Protein AF-0000000087777180 (afdb_homodimer)

Sequence (334 aa):
MSTELSVTGLIPSQPLYADIVNRLANHSHSYSAFNAHSITFDRGPLQTISEDSSLLRLNHTIRTQEIPQNQSPSNYKNPIRNGWSLTSLGRIEPERLSPDFLIRPTYICPIIAGNPREFVNALGYRQKFEYYRRGVQFIRGAVIIEIFRVYKNEKDEEPITDQKPTSMSTELSVTGLIPSQPLYADIVNRLANHSHSYSAFNAHSITFDRGPLQTISEDSSLLRLNHTIRTQEIPQNQSPSNYKNPIRNGWSLTSLGRIEPERLSPDFLIRPTYICPIIAGNPREFVNALGYRQKFEYYRRGVQFIRGAVIIEIFRVYKNEKDEEPITDQKPTS

InterPro domains:
  IPR019095 Mediator complex, subunit Med18 [PF09637] (48-156)
  IPR019095 Mediator complex, subunit Med18 [PTHR13321] (3-162)

Structure (mmCIF, N/CA/C/O backbone):
data_AF-0000000087777180-model_v1
#
loop_
_entity.id
_entity.type
_entity.pdbx_description
1 polymer 'Mediator of RNA polymerase II transcription subunit 18'
#
loop_
_atom_site.group_PDB
_atom_site.id
_atom_site.type_symbol
_atom_site.label_atom_id
_atom_site.label_alt_id
_atom_site.label_comp_id
_atom_site.label_asym_id
_atom_site.label_entity_id
_atom_site.label_seq_id
_atom_site.pdbx_PDB_ins_code
_atom_site.Cartn_x
_atom_site.Cartn_y
_atom_site.Cartn_z
_atom_site.occupancy
_atom_site.B_iso_or_equiv
_atom_site.auth_seq_id
_atom_site.auth_comp_id
_atom_site.auth_asym_id
_atom_site.auth_atom_id
_atom_site.pdbx_PDB_model_num
ATOM 1 N N . MET A 1 1 ? -12.297 5.465 0.777 1 83.94 1 MET A N 1
ATOM 2 C CA . MET A 1 1 ? -12.234 6.867 0.387 1 83.94 1 MET A CA 1
ATOM 3 C C . MET A 1 1 ? -12.422 7.777 1.597 1 83.94 1 MET A C 1
ATOM 5 O O . MET A 1 1 ? -13.25 7.504 2.463 1 83.94 1 MET A O 1
ATOM 9 N N . SER A 1 2 ? -11.547 8.797 1.774 1 89.94 2 SER A N 1
ATOM 10 C CA . SER A 1 2 ? -11.625 9.805 2.824 1 89.94 2 SER A CA 1
ATOM 11 C C . SER A 1 2 ? -11.609 11.211 2.238 1 89.94 2 SER A C 1
ATOM 13 O O . SER A 1 2 ? -11.297 11.398 1.06 1 89.94 2 SER A O 1
ATOM 15 N N . THR A 1 3 ? -12.148 12.164 2.961 1 92.44 3 THR A N 1
ATOM 16 C CA . THR A 1 3 ? -12.039 13.578 2.6 1 92.44 3 THR A CA 1
ATOM 17 C C . THR A 1 3 ? -10.984 14.273 3.451 1 92.44 3 THR A C 1
ATOM 19 O O . THR A 1 3 ? -10.961 14.117 4.676 1 92.44 3 THR A O 1
ATOM 22 N N . GLU A 1 4 ? -10.156 14.953 2.762 1 93.25 4 GLU A N 1
ATOM 23 C CA . GLU A 1 4 ? -9.141 15.734 3.457 1 93.25 4 GLU A CA 1
ATOM 24 C C . GLU A 1 4 ? -9.43 17.234 3.365 1 93.25 4 GLU A C 1
ATOM 26 O O . GLU A 1 4 ? -9.711 17.75 2.283 1 93.25 4 GLU A O 1
ATOM 31 N N . LEU A 1 5 ? -9.43 17.891 4.535 1 92.12 5 LEU A N 1
ATOM 32 C CA . LEU A 1 5 ? -9.531 19.344 4.641 1 92.12 5 LEU A CA 1
ATOM 33 C C . LEU A 1 5 ? -8.266 19.922 5.258 1 92.12 5 LEU A C 1
ATOM 35 O O . LEU A 1 5 ? -7.73 19.375 6.223 1 92.12 5 LEU A O 1
ATOM 39 N N . SER A 1 6 ? -7.797 21 4.641 1 92.12 6 SER A N 1
ATOM 40 C CA . SER A 1 6 ? -6.598 21.609 5.207 1 92.12 6 SER A CA 1
ATOM 41 C C . SER A 1 6 ? -6.711 23.141 5.223 1 92.12 6 SER A C 1
ATOM 43 O O . SER A 1 6 ? -7.305 23.734 4.32 1 92.12 6 SER A O 1
ATOM 45 N N . VAL A 1 7 ? -6.238 23.641 6.262 1 87.25 7 VAL A N 1
ATOM 46 C CA . VAL A 1 7 ? -6.133 25.094 6.402 1 87.25 7 VAL A CA 1
ATOM 47 C C . VAL A 1 7 ? -4.754 25.453 6.949 1 87.25 7 VAL A C 1
ATOM 49 O O . VAL A 1 7 ? -4.184 24.719 7.754 1 87.25 7 VAL A O 1
ATOM 52 N N . THR A 1 8 ? -4.223 26.547 6.449 1 86.38 8 THR A N 1
ATOM 53 C CA . THR A 1 8 ? -2.934 27.031 6.926 1 86.38 8 THR A CA 1
ATOM 54 C C . THR A 1 8 ? -3.086 28.391 7.594 1 86.38 8 THR A C 1
ATOM 56 O O . THR A 1 8 ? -3.895 29.219 7.16 1 86.38 8 THR A O 1
ATOM 59 N N . GLY A 1 9 ? -2.459 28.5 8.68 1 82.19 9 GLY A N 1
ATOM 60 C CA . GLY A 1 9 ? -2.498 29.781 9.375 1 82.19 9 GLY A CA 1
ATOM 61 C C . GLY A 1 9 ? -1.351 29.953 10.352 1 82.19 9 GLY A C 1
ATOM 62 O O . GLY A 1 9 ? -0.443 29.125 10.414 1 82.19 9 GLY A O 1
ATOM 63 N N . LEU A 1 10 ? -1.399 31.188 10.93 1 81.44 10 LEU A N 1
ATOM 64 C CA . LEU A 1 10 ? -0.371 31.531 11.906 1 81.44 10 LEU A CA 1
ATOM 65 C C . LEU A 1 10 ? -0.943 31.531 13.32 1 81.44 10 LEU A C 1
ATOM 67 O O . LEU A 1 10 ? -2.043 32.031 13.547 1 81.44 10 LEU A O 1
ATOM 71 N N . ILE A 1 11 ? -0.231 30.828 14.188 1 82.69 11 ILE A N 1
ATOM 72 C CA . ILE A 1 11 ? -0.552 30.906 15.609 1 82.69 11 ILE A CA 1
ATOM 73 C C . ILE A 1 11 ? 0.414 31.875 16.297 1 82.69 11 ILE A C 1
ATOM 75 O O . ILE A 1 11 ? 1.599 31.562 16.453 1 82.69 11 ILE A O 1
ATOM 79 N N . PRO A 1 12 ? -0.078 32.938 16.719 1 82.12 12 PRO A N 1
ATOM 80 C CA . PRO A 1 12 ? 0.751 34.094 17.109 1 82.12 12 PRO A CA 1
ATOM 81 C C . PRO A 1 12 ? 1.564 33.812 18.375 1 82.12 12 PRO A C 1
ATOM 83 O O . PRO A 1 12 ? 2.59 34.469 18.609 1 82.12 12 PRO A O 1
ATOM 86 N N . SER A 1 13 ? 1.047 32.969 19.312 1 87.25 13 SER A N 1
ATOM 87 C CA . SER A 1 13 ? 1.76 32.781 20.578 1 87.25 13 SER A CA 1
ATOM 88 C C . SER A 1 13 ? 1.695 31.328 21.047 1 87.25 13 SER A C 1
ATOM 90 O O . SER A 1 13 ? 0.772 30.594 20.688 1 87.25 13 SER A O 1
ATOM 92 N N . GLN A 1 14 ? 2.682 31.031 21.859 1 88 14 GLN A N 1
ATOM 93 C CA . GLN A 1 14 ? 2.797 29.672 22.406 1 88 14 GLN A CA 1
ATOM 94 C C . GLN A 1 14 ? 1.635 29.359 23.344 1 88 14 GLN A C 1
ATOM 96 O O . GLN A 1 14 ? 1.089 28.25 23.312 1 88 14 GLN A O 1
ATOM 101 N N . PRO A 1 15 ? 1.252 30.344 24.156 1 89.81 15 PRO A N 1
ATOM 102 C CA . PRO A 1 15 ? 0.11 30.047 25.031 1 89.81 15 PRO A CA 1
ATOM 103 C C . PRO A 1 15 ? -1.16 29.719 24.234 1 89.81 15 PRO A C 1
ATOM 105 O O . PRO A 1 15 ? -1.922 28.828 24.625 1 89.81 15 PRO A O 1
ATOM 108 N N . LEU A 1 16 ? -1.297 30.438 23.188 1 84 16 LEU A N 1
ATOM 109 C CA . LEU A 1 16 ? -2.467 30.172 22.359 1 84 16 LEU A CA 1
ATOM 110 C C . LEU A 1 16 ? -2.406 28.781 21.766 1 84 16 LEU A C 1
ATOM 112 O O . LEU A 1 16 ? -3.424 28.078 21.688 1 84 16 LEU A O 1
ATOM 116 N N . TYR A 1 17 ? -1.286 28.391 21.328 1 87.44 17 TYR A N 1
ATOM 117 C CA . TYR A 1 17 ? -1.102 27.047 20.797 1 87.44 17 TYR A CA 1
ATOM 118 C C . TYR A 1 17 ? -1.451 26 21.844 1 87.44 17 TYR A C 1
ATOM 120 O O . TYR A 1 17 ? -2.168 25.031 21.547 1 87.44 17 TYR A O 1
ATOM 128 N N . ALA A 1 18 ? -0.951 26.156 23.016 1 89.12 18 ALA A N 1
ATOM 129 C CA . ALA A 1 18 ? -1.206 25.234 24.109 1 89.12 18 ALA A CA 1
ATOM 130 C C . ALA A 1 18 ? -2.701 25.125 24.406 1 89.12 18 ALA A C 1
ATOM 132 O O . ALA A 1 18 ? -3.213 24.031 24.656 1 89.12 18 ALA A O 1
ATOM 133 N N . ASP A 1 19 ? -3.326 26.266 24.391 1 87.81 19 ASP A N 1
ATOM 134 C CA . ASP A 1 19 ? -4.766 26.281 24.641 1 87.81 19 ASP A CA 1
ATOM 135 C C . ASP A 1 19 ? -5.52 25.484 23.578 1 87.81 19 ASP A C 1
ATOM 137 O O . ASP A 1 19 ? -6.438 24.719 23.906 1 87.81 19 ASP A O 1
ATOM 141 N N . ILE A 1 20 ? -5.141 25.703 22.328 1 87.69 20 ILE A N 1
ATOM 142 C CA . ILE A 1 20 ? -5.781 25.016 21.219 1 87.69 20 ILE A CA 1
ATOM 143 C C . ILE A 1 20 ? -5.578 23.516 21.359 1 87.69 20 ILE A C 1
ATOM 145 O O . ILE A 1 20 ? -6.527 22.734 21.219 1 87.69 20 ILE A O 1
ATOM 149 N N . VAL A 1 21 ? -4.387 23.078 21.625 1 87.75 21 VAL A N 1
ATOM 150 C CA . VAL A 1 21 ? -4.035 21.672 21.766 1 87.75 21 VAL A CA 1
ATOM 151 C C . VAL A 1 21 ? -4.832 21.062 22.906 1 87.75 21 VAL A C 1
ATOM 153 O O . VAL A 1 21 ? -5.383 19.969 22.766 1 87.75 21 VAL A O 1
ATOM 156 N N . ASN A 1 22 ? -4.93 21.766 24.031 1 89 22 ASN A N 1
ATOM 157 C CA . ASN A 1 22 ? -5.664 21.281 25.188 1 89 22 ASN A CA 1
ATOM 158 C C . ASN A 1 22 ? -7.148 21.109 24.875 1 89 22 ASN A C 1
ATOM 160 O O . ASN A 1 22 ? -7.758 20.109 25.297 1 89 22 ASN A O 1
ATOM 164 N N . ARG A 1 23 ? -7.648 22.094 24.219 1 88.62 23 ARG A N 1
ATOM 165 C CA . ARG A 1 23 ? -9.062 22.016 23.859 1 88.62 23 ARG A CA 1
ATOM 166 C C . ARG A 1 23 ? -9.336 20.812 22.953 1 88.62 23 ARG A C 1
ATOM 168 O O . ARG A 1 23 ? -10.297 20.078 23.172 1 88.62 23 ARG A O 1
ATOM 175 N N . LEU A 1 24 ? -8.516 20.641 21.922 1 89 24 LEU A N 1
ATOM 176 C CA . LEU A 1 24 ? -8.695 19.516 21.016 1 89 24 LEU A CA 1
ATOM 177 C C . LEU A 1 24 ? -8.508 18.188 21.734 1 89 24 LEU A C 1
ATOM 179 O O . LEU A 1 24 ? -9.234 17.234 21.469 1 89 24 LEU A O 1
ATOM 183 N N . ALA A 1 25 ? -7.57 18.172 22.594 1 88.31 25 ALA A N 1
ATOM 184 C CA . ALA A 1 25 ? -7.312 16.953 23.375 1 88.31 25 ALA A CA 1
ATOM 185 C C . ALA A 1 25 ? -8.531 16.562 24.203 1 88.31 25 ALA A C 1
ATOM 187 O O . ALA A 1 25 ? -8.883 15.383 24.297 1 88.31 25 ALA A O 1
ATOM 188 N N . ASN A 1 26 ? -9.156 17.547 24.781 1 89.25 26 ASN A N 1
ATOM 189 C CA . ASN A 1 26 ? -10.328 17.312 25.625 1 89.25 26 ASN A CA 1
ATOM 190 C C . ASN A 1 26 ? -11.508 16.797 24.812 1 89.25 26 ASN A C 1
ATOM 192 O O . ASN A 1 26 ? -12.422 16.172 25.359 1 89.25 26 ASN A O 1
ATOM 196 N N . HIS A 1 27 ? -11.445 17.031 23.516 1 87.88 27 HIS A N 1
ATOM 197 C CA . HIS A 1 27 ? -12.562 16.641 22.672 1 87.88 27 HIS A CA 1
ATOM 198 C C . HIS A 1 27 ? -12.219 15.398 21.844 1 87.88 27 HIS A C 1
ATOM 200 O O . HIS A 1 27 ? -13 14.992 20.969 1 87.88 27 HIS A O 1
ATOM 206 N N . SER A 1 28 ? -11.078 14.875 22.078 1 89.5 28 SER A N 1
ATOM 207 C CA . SER A 1 28 ? -10.633 13.734 21.297 1 89.5 28 SER A CA 1
ATOM 208 C C . SER A 1 28 ? -10.625 12.453 22.125 1 89.5 28 SER A C 1
ATOM 210 O O . SER A 1 28 ? -10.609 12.508 23.359 1 89.5 28 SER A O 1
ATOM 212 N N . HIS A 1 29 ? -10.711 11.344 21.438 1 87.44 29 HIS A N 1
ATOM 213 C CA . HIS A 1 29 ? -10.586 10.047 22.094 1 87.44 29 HIS A CA 1
ATOM 214 C C . HIS A 1 29 ? -9.125 9.703 22.359 1 87.44 29 HIS A C 1
ATOM 216 O O . HIS A 1 29 ? -8.812 9.008 23.328 1 87.44 29 HIS A O 1
ATOM 222 N N . SER A 1 30 ? -8.25 10.211 21.469 1 85.5 30 SER A N 1
ATOM 223 C CA . SER A 1 30 ? -6.816 10 21.625 1 85.5 30 SER A CA 1
ATOM 224 C C . SER A 1 30 ? -6.016 11.055 20.875 1 85.5 30 SER A C 1
ATOM 226 O O . SER A 1 30 ? -6.531 11.719 19.969 1 85.5 30 SER A O 1
ATOM 228 N N . TYR A 1 31 ? -4.812 11.297 21.359 1 87.44 31 TYR A N 1
ATOM 229 C CA . TYR A 1 31 ? -3.922 12.219 20.656 1 87.44 31 TYR A CA 1
ATOM 230 C C . TYR A 1 31 ? -2.463 11.836 20.875 1 87.44 31 TYR A C 1
ATOM 232 O O . TYR A 1 31 ? -2.133 11.148 21.844 1 87.44 31 TYR A O 1
ATOM 240 N N . SER A 1 32 ? -1.615 12.164 19.969 1 89.38 32 SER A N 1
ATOM 241 C CA . SER A 1 32 ? -0.195 11.828 20 1 89.38 32 SER A CA 1
ATOM 242 C C . SER A 1 32 ? 0.625 12.812 19.172 1 89.38 32 SER A C 1
ATOM 244 O O . SER A 1 32 ? 0.149 13.32 18.141 1 89.38 32 SER A O 1
ATOM 246 N N . ALA A 1 33 ? 1.784 13.055 19.672 1 91.06 33 ALA A N 1
ATOM 247 C CA . ALA A 1 33 ? 2.736 13.773 18.844 1 91.06 33 ALA A CA 1
ATOM 248 C C . ALA A 1 33 ? 3.215 12.906 17.688 1 91.06 33 ALA A C 1
ATOM 250 O O . ALA A 1 33 ? 3.227 11.68 17.781 1 91.06 33 ALA A O 1
ATOM 251 N N . PHE A 1 34 ? 3.514 13.602 16.609 1 92.81 34 PHE A N 1
ATOM 252 C CA . PHE A 1 34 ? 4.023 12.812 15.5 1 92.81 34 PHE A CA 1
ATOM 253 C C . PHE A 1 34 ? 5.07 13.602 14.711 1 92.81 34 PHE A C 1
ATOM 255 O O . PHE A 1 34 ? 5.113 14.828 14.789 1 92.81 34 PHE A O 1
ATOM 262 N N . ASN A 1 35 ? 6 12.891 14.102 1 95.38 35 ASN A N 1
ATOM 263 C CA . ASN A 1 35 ? 6.902 13.328 13.047 1 95.38 35 ASN A CA 1
ATOM 264 C C . ASN A 1 35 ? 6.66 12.555 11.75 1 95.38 35 ASN A C 1
ATOM 266 O O . ASN A 1 35 ? 6.543 11.328 11.766 1 95.38 35 ASN A O 1
ATOM 270 N N . ALA A 1 36 ? 6.527 13.328 10.672 1 96.81 36 ALA A N 1
ATOM 271 C CA . ALA A 1 36 ? 6.254 12.641 9.406 1 96.81 36 ALA A CA 1
ATOM 272 C C . ALA A 1 36 ? 7.121 13.195 8.281 1 96.81 36 ALA A C 1
ATOM 274 O O . ALA A 1 36 ? 7.359 14.406 8.211 1 96.81 36 ALA A O 1
ATOM 275 N N . HIS A 1 37 ? 7.66 12.328 7.496 1 98.12 37 HIS A N 1
ATOM 276 C CA . HIS A 1 37 ? 8.281 12.633 6.215 1 98.12 37 HIS A CA 1
ATOM 277 C C . HIS A 1 37 ? 7.301 12.453 5.066 1 98.12 37 HIS A C 1
ATOM 279 O O . HIS A 1 37 ? 6.789 11.352 4.852 1 98.12 37 HIS A O 1
ATOM 285 N N . SER A 1 38 ? 7.012 13.57 4.352 1 97.25 38 SER A N 1
ATOM 286 C CA . SER A 1 38 ? 6.039 13.531 3.264 1 97.25 38 SER A CA 1
ATOM 287 C C . SER A 1 38 ? 6.711 13.773 1.915 1 97.25 38 SER A C 1
ATOM 289 O O . SER A 1 38 ? 7.43 14.766 1.743 1 97.25 38 SER A O 1
ATOM 291 N N . ILE A 1 39 ? 6.449 12.93 0.973 1 97.56 39 ILE A N 1
ATOM 292 C CA . ILE A 1 39 ? 7 13.039 -0.375 1 97.56 39 ILE A CA 1
ATOM 293 C C . ILE A 1 39 ? 5.863 13.078 -1.394 1 97.56 39 ILE A C 1
ATOM 295 O O . ILE A 1 39 ? 4.969 12.227 -1.365 1 97.56 39 ILE A O 1
ATOM 299 N N . THR A 1 40 ? 5.879 14.07 -2.248 1 96.06 40 THR A N 1
ATOM 300 C CA . THR A 1 40 ? 4.824 14.227 -3.244 1 96.06 40 THR A CA 1
ATOM 301 C C . THR A 1 40 ? 5.324 13.805 -4.625 1 96.06 40 THR A C 1
ATOM 303 O O . THR A 1 40 ? 6.445 14.133 -5.012 1 96.06 40 THR A O 1
ATOM 306 N N . PHE A 1 41 ? 4.422 13.016 -5.309 1 94.31 41 PHE A N 1
ATOM 307 C CA . PHE A 1 41 ? 4.723 12.516 -6.645 1 94.31 41 PHE A CA 1
ATOM 308 C C . PHE A 1 41 ? 3.643 12.93 -7.637 1 94.31 41 PHE A C 1
ATOM 310 O O . PHE A 1 41 ? 2.486 13.125 -7.254 1 94.31 41 PHE A O 1
ATOM 317 N N . ASP A 1 42 ? 4.035 13.148 -8.828 1 89.81 42 ASP A N 1
ATOM 318 C CA . ASP A 1 42 ? 3.064 13.336 -9.898 1 89.81 42 ASP A CA 1
ATOM 319 C C . ASP A 1 42 ? 3.516 12.625 -11.172 1 89.81 42 ASP A C 1
ATOM 321 O O . ASP A 1 42 ? 4.648 12.148 -11.258 1 89.81 42 ASP A O 1
ATOM 325 N N . ARG A 1 43 ? 2.631 12.281 -12.125 1 79.19 43 ARG A N 1
ATOM 326 C CA . ARG A 1 43 ? 2.941 11.547 -13.344 1 79.19 43 ARG A CA 1
ATOM 327 C C . ARG A 1 43 ? 3.438 12.484 -14.445 1 79.19 43 ARG A C 1
ATOM 329 O O . ARG A 1 43 ? 3.857 12.031 -15.508 1 79.19 43 ARG A O 1
ATOM 336 N N . GLY A 1 44 ? 3.865 13.594 -14.117 1 68.31 44 GLY A N 1
ATOM 337 C CA . GLY A 1 44 ? 4.316 14.531 -15.133 1 68.31 44 GLY A CA 1
ATOM 338 C C . GLY A 1 44 ? 3.295 14.766 -16.234 1 68.31 44 GLY A C 1
ATOM 339 O O . GLY A 1 44 ? 2.193 14.219 -16.188 1 68.31 44 GLY A O 1
ATOM 340 N N . PRO A 1 45 ? 3.545 15.867 -16.969 1 55.06 45 PRO A N 1
ATOM 341 C CA . PRO A 1 45 ? 2.652 16.172 -18.094 1 55.06 45 PRO A CA 1
ATOM 342 C C . PRO A 1 45 ? 2.445 14.977 -19.031 1 55.06 45 PRO A C 1
ATOM 344 O O . PRO A 1 45 ? 3.408 14.453 -19.594 1 55.06 45 PRO A O 1
ATOM 347 N N . LEU A 1 46 ? 1.914 13.961 -18.469 1 51.66 46 LEU A N 1
ATOM 348 C CA . LEU A 1 46 ? 1.617 13 -19.531 1 51.66 46 LEU A CA 1
ATOM 349 C C . LEU A 1 46 ? 1.053 13.711 -20.75 1 51.66 46 LEU A C 1
ATOM 351 O O . LEU A 1 46 ? 0.416 14.758 -20.641 1 51.66 46 LEU A O 1
ATOM 355 N N . GLN A 1 47 ? 1.681 13.547 -21.891 1 46.41 47 GLN A N 1
ATOM 356 C CA . GLN A 1 47 ? 1.111 14.203 -23.062 1 46.41 47 GLN A CA 1
ATOM 357 C C . GLN A 1 47 ? -0.393 14.406 -22.906 1 46.41 47 GLN A C 1
ATOM 359 O O . GLN A 1 47 ? -0.956 15.367 -23.422 1 46.41 47 GLN A O 1
ATOM 364 N N . THR A 1 48 ? -1.166 13.328 -22.797 1 42.75 48 THR A N 1
ATOM 365 C CA . THR A 1 48 ? -2.605 13.5 -22.641 1 42.75 48 THR A CA 1
ATOM 366 C C . THR A 1 48 ? -2.959 13.773 -21.172 1 42.75 48 THR A C 1
ATOM 368 O O . THR A 1 48 ? -2.727 12.93 -20.312 1 42.75 48 THR A O 1
ATOM 371 N N . ILE A 1 49 ? -2.695 14.938 -20.703 1 44.41 49 ILE A N 1
ATOM 372 C CA . ILE A 1 49 ? -3.084 15.578 -19.453 1 44.41 49 ILE A CA 1
ATOM 373 C C . ILE A 1 49 ? -4.422 15.016 -18.984 1 44.41 49 ILE A C 1
ATOM 375 O O . ILE A 1 49 ? -5.477 15.391 -19.5 1 44.41 49 ILE A O 1
ATOM 379 N N . SER A 1 50 ? -4.699 13.789 -18.953 1 46.5 50 SER A N 1
ATOM 380 C CA . SER A 1 50 ? -6.035 13.664 -18.391 1 46.5 50 SER A CA 1
ATOM 381 C C . SER A 1 50 ? -6.125 14.375 -17.047 1 46.5 50 SER A C 1
ATOM 383 O O . SER A 1 50 ? -5.199 14.305 -16.234 1 46.5 50 SER A O 1
ATOM 385 N N . GLU A 1 51 ? -6.695 15.484 -17.047 1 48.19 51 GLU A N 1
ATOM 386 C CA . GLU A 1 51 ? -7.113 16.281 -15.898 1 48.19 51 GLU A CA 1
ATOM 387 C C . GLU A 1 51 ? -7.105 15.438 -14.617 1 48.19 51 GLU A C 1
ATOM 389 O O . GLU A 1 51 ? -7.113 15.977 -13.516 1 48.19 51 GLU A O 1
ATOM 394 N N . ASP A 1 52 ? -7.098 14.141 -14.891 1 51.34 52 ASP A N 1
ATOM 395 C CA . ASP A 1 52 ? -7.312 13.289 -13.727 1 51.34 52 ASP A CA 1
ATOM 396 C C . ASP A 1 52 ? -5.984 12.859 -13.109 1 51.34 52 ASP A C 1
ATOM 398 O O . ASP A 1 52 ? -5.867 11.758 -12.57 1 51.34 52 ASP A O 1
ATOM 402 N N . SER A 1 53 ? -4.961 13.586 -13.469 1 56.53 53 SER A N 1
ATOM 403 C CA . SER A 1 53 ? -3.654 13.219 -12.938 1 56.53 53 SER A CA 1
ATOM 404 C C . SER A 1 53 ? -3.662 13.195 -11.414 1 56.53 53 SER A C 1
ATOM 406 O O . SER A 1 53 ? -3.984 14.203 -10.781 1 56.53 53 SER A O 1
ATOM 408 N N . SER A 1 54 ? -3.707 12.023 -10.836 1 73.12 54 SER A N 1
ATOM 409 C CA . SER A 1 54 ? -3.791 11.836 -9.391 1 73.12 54 SER A CA 1
ATOM 410 C C . SER A 1 54 ? -2.436 12.055 -8.727 1 73.12 54 SER A C 1
ATOM 412 O O . SER A 1 54 ? -1.401 11.656 -9.266 1 73.12 54 SER A O 1
ATOM 414 N N . LEU A 1 55 ? -2.279 13.203 -7.926 1 89.12 55 LEU A N 1
ATOM 415 C CA . LEU A 1 55 ? -1.128 13.375 -7.047 1 89.12 55 LEU A CA 1
ATOM 416 C C . LEU A 1 55 ? -1.049 12.242 -6.027 1 89.12 55 LEU A C 1
ATOM 418 O O . LEU A 1 55 ? -2.078 11.727 -5.594 1 89.12 55 LEU A O 1
ATOM 422 N N . LEU A 1 56 ? 0.183 11.797 -5.969 1 94.25 56 LEU A N 1
ATOM 423 C CA . LEU A 1 56 ? 0.433 10.781 -4.957 1 94.25 56 LEU A CA 1
ATOM 424 C C . LEU A 1 56 ? 1.318 11.328 -3.842 1 94.25 56 LEU A C 1
ATOM 426 O O . LEU A 1 56 ? 2.277 12.055 -4.105 1 94.25 56 LEU A O 1
ATOM 430 N N . ARG A 1 57 ? 0.956 10.977 -2.68 1 96.31 57 ARG A N 1
ATOM 431 C CA . ARG A 1 57 ? 1.77 11.352 -1.53 1 96.31 57 ARG A CA 1
ATOM 432 C C . ARG A 1 57 ? 2.211 10.125 -0.742 1 96.31 57 ARG A C 1
ATOM 434 O O . ARG A 1 57 ? 1.396 9.258 -0.434 1 96.31 57 ARG A O 1
ATOM 441 N N . LEU A 1 58 ? 3.475 10 -0.535 1 97.5 58 LEU A N 1
ATOM 442 C CA . LEU A 1 58 ? 4.059 8.984 0.334 1 97.5 58 LEU A CA 1
ATOM 443 C C . LEU A 1 58 ? 4.43 9.578 1.69 1 97.5 58 LEU A C 1
ATOM 445 O O . LEU A 1 58 ? 5.164 10.562 1.762 1 97.5 58 LEU A O 1
ATOM 449 N N . ASN A 1 59 ? 3.898 8.977 2.773 1 96.94 59 ASN A N 1
ATOM 450 C CA . ASN A 1 59 ? 4.18 9.461 4.121 1 96.94 59 ASN A CA 1
ATOM 451 C C . ASN A 1 59 ? 4.863 8.391 4.973 1 96.94 59 ASN A C 1
ATOM 453 O O . ASN A 1 59 ? 4.473 7.223 4.934 1 96.94 59 ASN A O 1
ATOM 457 N N . HIS A 1 60 ? 5.934 8.742 5.582 1 97 60 HIS A N 1
ATOM 458 C CA . HIS A 1 60 ? 6.488 7.965 6.684 1 97 60 HIS A CA 1
ATOM 459 C C . HIS A 1 60 ? 6.25 8.656 8.023 1 97 60 HIS A C 1
ATOM 461 O O . HIS A 1 60 ? 6.859 9.688 8.312 1 97 60 HIS A O 1
ATOM 467 N N . THR A 1 61 ? 5.395 8.109 8.859 1 95.5 61 THR A N 1
ATOM 468 C CA . THR A 1 61 ? 4.965 8.742 10.102 1 95.5 61 THR A CA 1
ATOM 469 C C . THR A 1 61 ? 5.48 7.961 11.312 1 95.5 61 THR A C 1
ATOM 471 O O . THR A 1 61 ? 5.391 6.734 11.344 1 95.5 61 THR A O 1
ATOM 474 N N . ILE A 1 62 ? 6.039 8.664 12.18 1 92.88 62 ILE A N 1
ATOM 475 C CA . ILE A 1 62 ? 6.43 8.117 13.477 1 92.88 62 ILE A CA 1
ATOM 476 C C . ILE A 1 62 ? 5.695 8.852 14.594 1 92.88 62 ILE A C 1
ATOM 478 O O . ILE A 1 62 ? 5.777 10.078 14.695 1 92.88 62 ILE A O 1
ATOM 482 N N . ARG A 1 63 ? 4.988 8.039 15.352 1 89.69 63 ARG A N 1
ATOM 483 C CA . ARG A 1 63 ? 4.227 8.633 16.453 1 89.69 63 ARG A CA 1
ATOM 484 C C . ARG A 1 63 ? 4.84 8.273 17.797 1 89.69 63 ARG A C 1
ATOM 486 O O . ARG A 1 63 ? 5.402 7.188 17.969 1 89.69 63 ARG A O 1
ATOM 493 N N . THR A 1 64 ? 4.965 9.094 18.625 1 82.75 64 THR A N 1
ATOM 494 C CA . THR A 1 64 ? 5.484 8.883 19.969 1 82.75 64 THR A CA 1
ATOM 495 C C . THR A 1 64 ? 4.426 9.227 21.016 1 82.75 64 THR A C 1
ATOM 497 O O . THR A 1 64 ? 3.441 9.906 20.719 1 82.75 64 THR A O 1
ATOM 500 N N . GLN A 1 65 ? 4.539 8.406 22.234 1 68.81 65 GLN A N 1
ATOM 501 C CA . GLN A 1 65 ? 3.611 8.586 23.344 1 68.81 65 GLN A CA 1
ATOM 502 C C . GLN A 1 65 ? 3.666 10.016 23.875 1 68.81 65 GLN A C 1
ATOM 504 O O . GLN A 1 65 ? 4.75 10.562 24.094 1 68.81 65 GLN A O 1
ATOM 509 N N . GLU A 1 66 ? 3.582 10.977 23.188 1 57.22 66 GLU A N 1
ATOM 510 C CA . GLU A 1 66 ? 4 12.242 23.781 1 57.22 66 GLU A CA 1
ATOM 511 C C . GLU A 1 66 ? 3.387 12.438 25.172 1 57.22 66 GLU A C 1
ATOM 513 O O . GLU A 1 66 ? 4.09 12.758 26.125 1 57.22 66 GLU A O 1
ATOM 518 N N . ILE A 1 67 ? 2.043 13.18 25.094 1 54.16 67 ILE A N 1
ATOM 519 C CA . ILE A 1 67 ? 1.772 14.289 26 1 54.16 67 ILE A CA 1
ATOM 520 C C . ILE A 1 67 ? 1.396 13.75 27.375 1 54.16 67 ILE A C 1
ATOM 522 O O . ILE A 1 67 ? 0.437 12.992 27.516 1 54.16 67 ILE A O 1
ATOM 526 N N . PRO A 1 68 ? 2.33 13.641 28.203 1 53.53 68 PRO A N 1
ATOM 527 C CA . PRO A 1 68 ? 2.105 13.18 29.578 1 53.53 68 PRO A CA 1
ATOM 528 C C . PRO A 1 68 ? 0.625 13.148 29.953 1 53.53 68 PRO A C 1
ATOM 530 O O . PRO A 1 68 ? 0.177 12.227 30.641 1 53.53 68 PRO A O 1
ATOM 533 N N . GLN A 1 69 ? 0.008 14.18 29.891 1 50.31 69 GLN A N 1
ATOM 534 C CA . GLN A 1 69 ? -1.303 14.297 30.531 1 50.31 69 GLN A CA 1
ATOM 535 C C . GLN A 1 69 ? -2.369 13.562 29.719 1 50.31 69 GLN A C 1
ATOM 537 O O . GLN A 1 69 ? -3.562 13.688 30 1 50.31 69 GLN A O 1
ATOM 542 N N . ASN A 1 70 ? -1.795 12.773 28.719 1 51.78 70 ASN A N 1
ATOM 543 C CA . ASN A 1 70 ? -2.826 12.172 27.875 1 51.78 70 ASN A CA 1
ATOM 544 C C . ASN A 1 70 ? -3.326 10.852 28.453 1 51.78 70 ASN A C 1
ATOM 546 O O . ASN A 1 70 ? -2.547 9.922 28.641 1 51.78 70 ASN A O 1
ATOM 550 N N . GLN A 1 71 ? -4.352 10.875 29.172 1 50.19 71 GLN A N 1
ATOM 551 C CA . GLN A 1 71 ? -5.035 9.719 29.734 1 50.19 71 GLN A CA 1
ATOM 552 C C . GLN A 1 71 ? -5.512 8.766 28.656 1 50.19 71 GLN A C 1
ATOM 554 O O . GLN A 1 71 ? -6.188 7.777 28.938 1 50.19 71 GLN A O 1
ATOM 559 N N . SER A 1 72 ? -5.32 9.164 27.453 1 54.22 72 SER A N 1
ATOM 560 C CA . SER A 1 72 ? -5.949 8.289 26.453 1 54.22 72 SER A CA 1
ATOM 561 C C . SER A 1 72 ? -5.043 7.117 26.109 1 54.22 72 SER A C 1
ATOM 563 O O . SER A 1 72 ? -3.82 7.266 26.047 1 54.22 72 SER A O 1
ATOM 565 N N . PRO A 1 73 ? -5.523 5.898 26.312 1 54.91 73 PRO A N 1
ATOM 566 C CA . PRO A 1 73 ? -4.734 4.715 25.953 1 54.91 73 PRO A CA 1
ATOM 567 C C . PRO A 1 73 ? -4.043 4.859 24.609 1 54.91 73 PRO A C 1
ATOM 569 O O . PRO A 1 73 ? -4.645 5.352 23.641 1 54.91 73 PRO A O 1
ATOM 572 N N . SER A 1 74 ? -2.643 5.043 24.656 1 55.5 74 SER A N 1
ATOM 573 C CA . SER A 1 74 ? -1.727 5.453 23.594 1 55.5 74 SER A CA 1
ATOM 574 C C . SER A 1 74 ? -1.659 4.406 22.484 1 55.5 74 SER A C 1
ATOM 576 O O . SER A 1 74 ? -1.379 3.234 22.75 1 55.5 74 SER A O 1
ATOM 578 N N . ASN A 1 75 ? -2.555 4.301 21.547 1 66.62 75 ASN A N 1
ATOM 579 C CA . ASN A 1 75 ? -2.404 3.441 20.391 1 66.62 75 ASN A CA 1
ATOM 580 C C . ASN A 1 75 ? -1.438 4.039 19.359 1 66.62 75 ASN A C 1
ATOM 582 O O . ASN A 1 75 ? -1.671 3.955 18.156 1 66.62 75 ASN A O 1
ATOM 586 N N . TYR A 1 76 ? -0.402 4.699 19.969 1 71.88 76 TYR A N 1
ATOM 587 C CA . TYR A 1 76 ? 0.495 5.41 19.062 1 71.88 76 TYR A CA 1
ATOM 588 C C . TYR A 1 76 ? 1.325 4.434 18.234 1 71.88 76 TYR A C 1
ATOM 590 O O . TYR A 1 76 ? 1.867 4.797 17.203 1 71.88 76 TYR A O 1
ATOM 598 N N . LYS A 1 77 ? 1.214 3.146 18.578 1 76.5 77 LYS A N 1
ATOM 599 C CA . LYS A 1 77 ? 2.049 2.182 17.859 1 76.5 77 LYS A CA 1
ATOM 600 C C . LYS A 1 77 ? 1.252 1.447 16.797 1 76.5 77 LYS A C 1
ATOM 602 O O . LYS A 1 77 ? 1.765 0.527 16.156 1 76.5 77 LYS A O 1
ATOM 607 N N . ASN A 1 78 ? 0.028 1.849 16.641 1 82.56 78 ASN A N 1
ATOM 608 C CA . ASN A 1 78 ? -0.791 1.229 15.609 1 82.56 78 ASN A CA 1
ATOM 609 C C . ASN A 1 78 ? -0.118 1.307 14.242 1 82.56 78 ASN A C 1
ATOM 611 O O . ASN A 1 78 ? 0.168 2.398 13.75 1 82.56 78 ASN A O 1
ATOM 615 N N . PRO A 1 79 ? 0.128 0.165 13.625 1 84 79 PRO A N 1
ATOM 616 C CA . PRO A 1 79 ? 0.865 0.16 12.359 1 84 79 PRO A CA 1
ATOM 617 C C . PRO A 1 79 ? 0.092 0.827 11.227 1 84 79 PRO A C 1
ATOM 619 O O . PRO A 1 79 ? 0.688 1.244 10.234 1 84 79 PRO A O 1
ATOM 622 N N . ILE A 1 80 ? -1.133 0.915 11.414 1 85.38 80 ILE A N 1
ATOM 623 C CA . ILE A 1 80 ? -1.959 1.556 10.398 1 85.38 80 ILE A CA 1
ATOM 624 C C . ILE A 1 80 ? -1.655 3.051 10.352 1 85.38 80 ILE A C 1
ATOM 626 O O . ILE A 1 80 ? -1.737 3.676 9.297 1 85.38 80 ILE A O 1
ATOM 630 N N . ARG A 1 81 ? -1.243 3.561 11.484 1 85.56 81 ARG A N 1
ATOM 631 C CA . ARG A 1 81 ? -1.062 5.004 11.586 1 85.56 81 ARG A CA 1
ATOM 632 C C . ARG A 1 81 ? 0.417 5.367 11.688 1 85.56 81 ARG A C 1
ATOM 634 O O . ARG A 1 81 ? 0.769 6.543 11.789 1 85.56 81 ARG A O 1
ATOM 641 N N . ASN A 1 82 ? 1.191 4.297 11.789 1 91.25 82 ASN A N 1
ATOM 642 C CA . ASN A 1 82 ? 2.641 4.461 11.852 1 91.25 82 ASN A CA 1
ATOM 643 C C . ASN A 1 82 ? 3.33 3.832 10.648 1 91.25 82 ASN A C 1
ATOM 645 O O . ASN A 1 82 ? 2.809 2.885 10.055 1 91.25 82 ASN A O 1
ATOM 649 N N . GLY A 1 83 ? 4.352 4.465 10.359 1 93.44 83 GLY A N 1
ATOM 650 C CA . GLY A 1 83 ? 5.109 3.92 9.242 1 93.44 83 GLY A CA 1
ATOM 651 C C . GLY A 1 83 ? 4.723 4.531 7.91 1 93.44 83 GLY A C 1
ATOM 652 O O . GLY A 1 83 ? 4.402 5.719 7.832 1 93.44 83 GLY A O 1
ATOM 653 N N . TRP A 1 84 ? 4.797 3.711 6.82 1 95.5 84 TRP A N 1
ATOM 654 C CA . TRP A 1 84 ? 4.605 4.215 5.461 1 95.5 84 TRP A CA 1
ATOM 655 C C . TRP A 1 84 ? 3.137 4.129 5.055 1 95.5 84 TRP A C 1
ATOM 657 O O . TRP A 1 84 ? 2.453 3.154 5.371 1 95.5 84 TRP A O 1
ATOM 667 N N . SER A 1 85 ? 2.678 5.074 4.41 1 96.06 85 SER A N 1
ATOM 668 C CA . SER A 1 85 ? 1.368 5.051 3.764 1 96.06 85 SER A CA 1
ATOM 669 C C . SER A 1 85 ? 1.396 5.785 2.428 1 96.06 85 SER A C 1
ATOM 671 O O . SER A 1 85 ? 2.094 6.789 2.281 1 96.06 85 SER A O 1
ATOM 673 N N . LEU A 1 86 ? 0.724 5.277 1.452 1 95.31 86 LEU A N 1
ATOM 674 C CA . LEU A 1 86 ? 0.5 5.93 0.167 1 95.31 86 LEU A CA 1
ATOM 675 C C . LEU A 1 86 ? -0.889 6.559 0.11 1 95.31 86 LEU A C 1
ATOM 677 O O . LEU A 1 86 ? -1.877 5.922 0.487 1 95.31 86 LEU A O 1
ATOM 681 N N . THR A 1 87 ? -0.924 7.781 -0.297 1 94.56 87 THR A N 1
ATOM 682 C CA . THR A 1 87 ? -2.199 8.484 -0.394 1 94.56 87 THR A CA 1
ATOM 683 C C . THR A 1 87 ? -2.402 9.047 -1.797 1 94.56 87 THR A C 1
ATOM 685 O O . THR A 1 87 ? -1.563 9.805 -2.295 1 94.56 87 THR A O 1
ATOM 688 N N . SER A 1 88 ? -3.414 8.625 -2.443 1 94.06 88 SER A N 1
ATOM 689 C CA . SER A 1 88 ? -3.854 9.281 -3.67 1 94.06 88 SER A CA 1
ATOM 690 C C . SER A 1 88 ? -4.648 10.547 -3.367 1 94.06 88 SER A C 1
ATOM 692 O O . SER A 1 88 ? -5.598 10.516 -2.58 1 94.06 88 SER A O 1
ATOM 694 N N . LEU A 1 89 ? -4.262 11.625 -3.975 1 93.25 89 LEU A N 1
ATOM 695 C CA . LEU A 1 89 ? -4.922 12.914 -3.764 1 93.25 89 LEU A CA 1
ATOM 696 C C . LEU A 1 89 ? -5.809 13.273 -4.949 1 93.25 89 LEU A C 1
ATOM 698 O O . LEU A 1 89 ? -5.309 13.539 -6.047 1 93.25 89 LEU A O 1
ATOM 702 N N . GLY A 1 90 ? -7.066 13.273 -4.676 1 90.31 90 GLY A N 1
ATOM 703 C CA . GLY A 1 90 ? -7.992 13.648 -5.73 1 90.31 90 GLY A CA 1
ATOM 704 C C . GLY A 1 90 ? -7.98 15.141 -6.031 1 90.31 90 GLY A C 1
ATOM 705 O O . GLY A 1 90 ? -7.195 15.891 -5.441 1 90.31 90 GLY A O 1
ATOM 706 N N . ARG A 1 91 ? -8.797 15.516 -6.996 1 87.5 91 ARG A N 1
ATOM 707 C CA . ARG A 1 91 ? -8.898 16.922 -7.375 1 87.5 91 ARG A CA 1
ATOM 708 C C . ARG A 1 91 ? -9.438 17.75 -6.223 1 87.5 91 ARG A C 1
ATOM 710 O O . ARG A 1 91 ? -10.336 17.328 -5.496 1 87.5 91 ARG A O 1
ATOM 717 N N . ILE A 1 92 ? -8.875 18.953 -6.129 1 87.62 92 ILE A N 1
ATOM 718 C CA . ILE A 1 92 ? -9.344 19.891 -5.109 1 87.62 92 ILE A CA 1
ATOM 719 C C . ILE A 1 92 ? -10.773 20.328 -5.434 1 87.62 92 ILE A C 1
ATOM 721 O O . ILE A 1 92 ? -11.094 20.609 -6.59 1 87.62 92 ILE A O 1
ATOM 725 N N . GLU A 1 93 ? -11.594 20.406 -4.41 1 86.94 93 GLU A N 1
ATOM 726 C CA . GLU A 1 93 ? -12.938 20.938 -4.582 1 86.94 93 GLU A CA 1
ATOM 727 C C . GLU A 1 93 ? -12.914 22.438 -4.832 1 86.94 93 GLU A C 1
ATOM 729 O O . GLU A 1 93 ? -12.117 23.156 -4.23 1 86.94 93 GLU A O 1
ATOM 734 N N . PRO A 1 94 ? -13.836 22.875 -5.73 1 86.25 94 PRO A N 1
ATOM 735 C CA . PRO A 1 94 ? -13.852 24.312 -6.051 1 86.25 94 PRO A CA 1
ATOM 736 C C . PRO A 1 94 ? -13.93 25.188 -4.805 1 86.25 94 PRO A C 1
ATOM 738 O O . PRO A 1 94 ? -14.617 24.844 -3.84 1 86.25 94 PRO A O 1
ATOM 741 N N . GLU A 1 95 ? -13.234 26.266 -4.793 1 78.31 95 GLU A N 1
ATOM 742 C CA . GLU A 1 95 ? -13.07 27.203 -3.688 1 78.31 95 GLU A CA 1
ATOM 743 C C . GLU A 1 95 ? -14.406 27.844 -3.307 1 78.31 95 GLU A C 1
ATOM 745 O O . GLU A 1 95 ? -14.617 28.188 -2.145 1 78.31 95 GLU A O 1
ATOM 750 N N . ARG A 1 96 ? -15.227 28.109 -4.246 1 75.62 96 ARG A N 1
ATOM 751 C CA . ARG A 1 96 ? -16.5 28.781 -3.984 1 75.62 96 ARG A CA 1
ATOM 752 C C . ARG A 1 96 ? -17.219 28.125 -2.816 1 75.62 96 ARG A C 1
ATOM 754 O O . ARG A 1 96 ? -17.906 28.797 -2.049 1 75.62 96 ARG A O 1
ATOM 761 N N . LEU A 1 97 ? -16.844 26.922 -2.588 1 72.38 97 LEU A N 1
ATOM 762 C CA . LEU A 1 97 ? -17.578 26.188 -1.564 1 72.38 97 LEU A CA 1
ATOM 763 C C . LEU A 1 97 ? -16.922 26.359 -0.199 1 72.38 97 LEU A C 1
ATOM 765 O O . LEU A 1 97 ? -17.609 26.359 0.828 1 72.38 97 LEU A O 1
ATOM 769 N N . SER A 1 98 ? -15.633 26.469 -0.236 1 75.31 98 SER A N 1
ATOM 770 C CA . SER A 1 98 ? -14.859 26.594 0.997 1 75.31 98 SER A CA 1
ATOM 771 C C . SER A 1 98 ? -13.555 27.344 0.759 1 75.31 98 SER A C 1
ATOM 773 O O . SER A 1 98 ? -12.477 26.734 0.751 1 75.31 98 SER A O 1
ATOM 775 N N . PRO A 1 99 ? -13.68 28.656 0.709 1 79.75 99 PRO A N 1
ATOM 776 C CA . PRO A 1 99 ? -12.531 29.453 0.278 1 79.75 99 PRO A CA 1
ATOM 777 C C . PRO A 1 99 ? -11.344 29.344 1.236 1 79.75 99 PRO A C 1
ATOM 779 O O . PRO A 1 99 ? -10.195 29.516 0.824 1 79.75 99 PRO A O 1
ATOM 782 N N . ASP A 1 100 ? -11.617 29.047 2.41 1 82.69 100 ASP A N 1
ATOM 783 C CA . ASP A 1 100 ? -10.539 29.016 3.391 1 82.69 100 ASP A CA 1
ATOM 784 C C . ASP A 1 100 ? -9.922 27.625 3.504 1 82.69 100 ASP A C 1
ATOM 786 O O . ASP A 1 100 ? -8.898 27.453 4.164 1 82.69 100 ASP A O 1
ATOM 790 N N . PHE A 1 101 ? -10.586 26.734 2.855 1 86.06 101 PHE A N 1
ATOM 791 C CA . PHE A 1 101 ? -10.164 25.344 3.033 1 86.06 101 PHE A CA 1
ATOM 792 C C . PHE A 1 101 ? -9.797 24.703 1.695 1 86.06 101 PHE A C 1
ATOM 794 O O . PHE A 1 101 ? -10.453 24.969 0.682 1 86.06 101 PHE A O 1
ATOM 801 N N . LEU A 1 102 ? -8.719 23.984 1.691 1 87.75 102 LEU A N 1
ATOM 802 C CA . LEU A 1 102 ? -8.469 23.047 0.602 1 87.75 102 LEU A CA 1
ATOM 803 C C . LEU A 1 102 ? -9.141 21.703 0.874 1 87.75 102 LEU A C 1
ATOM 805 O O . LEU A 1 102 ? -8.852 21.047 1.88 1 87.75 102 LEU A O 1
ATOM 809 N N . ILE A 1 103 ? -10.102 21.391 0.062 1 89.19 103 ILE A N 1
ATOM 810 C CA . ILE A 1 103 ? -10.867 20.172 0.253 1 89.19 103 ILE A CA 1
ATOM 811 C C . ILE A 1 103 ? -10.633 19.234 -0.932 1 89.19 103 ILE A C 1
ATOM 813 O O . ILE A 1 103 ? -10.719 19.656 -2.088 1 89.19 103 ILE A O 1
ATOM 817 N N . ARG A 1 104 ? -10.336 17.969 -0.646 1 90.06 104 ARG A N 1
ATOM 818 C CA . ARG A 1 104 ? -10.164 16.984 -1.722 1 90.06 104 ARG A CA 1
ATOM 819 C C . ARG A 1 104 ? -10.438 15.57 -1.229 1 90.06 104 ARG A C 1
ATOM 821 O O . ARG A 1 104 ? -10.242 15.273 -0.049 1 90.06 104 ARG A O 1
ATOM 828 N N . PRO A 1 105 ? -10.961 14.734 -2.1 1 90.81 105 PRO A N 1
ATOM 829 C CA . PRO A 1 105 ? -11.023 13.312 -1.749 1 90.81 105 PRO A CA 1
ATOM 830 C C . PRO A 1 105 ? -9.641 12.664 -1.692 1 90.81 105 PRO A C 1
ATOM 832 O O . PRO A 1 105 ? -8.758 13.016 -2.475 1 90.81 105 PRO A O 1
ATOM 835 N N . THR A 1 106 ? -9.453 11.797 -0.774 1 92.75 106 THR A N 1
ATOM 836 C CA . THR A 1 106 ? -8.18 11.094 -0.646 1 92.75 106 THR A CA 1
ATOM 837 C C . THR A 1 106 ? -8.406 9.602 -0.451 1 92.75 106 THR A C 1
ATOM 839 O O . THR A 1 106 ? -9.43 9.188 0.099 1 92.75 106 THR A O 1
ATOM 842 N N . TYR A 1 107 ? -7.555 8.789 -0.904 1 93.38 107 TYR A N 1
ATOM 843 C CA . TYR A 1 107 ? -7.504 7.344 -0.682 1 93.38 107 TYR A CA 1
ATOM 844 C C . TYR A 1 107 ? -6.18 6.941 -0.046 1 93.38 107 TYR A C 1
ATOM 846 O O . TYR A 1 107 ? -5.121 7.051 -0.673 1 93.38 107 TYR A O 1
ATOM 854 N N . ILE A 1 108 ? -6.301 6.492 1.208 1 91.44 108 ILE A N 1
ATOM 855 C CA . ILE A 1 108 ? -5.094 6.172 1.96 1 91.44 108 ILE A CA 1
ATOM 856 C C . ILE A 1 108 ? -4.84 4.668 1.918 1 91.44 108 ILE A C 1
ATOM 858 O O . ILE A 1 108 ? -5.77 3.871 2.059 1 91.44 108 ILE A O 1
ATOM 862 N N . CYS A 1 109 ? -3.564 4.367 1.758 1 93.38 109 CYS A N 1
ATOM 863 C CA . CYS A 1 109 ? -3.129 2.979 1.69 1 93.38 109 CYS A CA 1
ATOM 864 C C . CYS A 1 109 ? -1.895 2.752 2.557 1 93.38 109 CYS A C 1
ATOM 866 O O . CYS A 1 109 ? -0.771 3.008 2.121 1 93.38 109 CYS A O 1
ATOM 868 N N . PRO A 1 110 ? -2.117 2.275 3.852 1 93.62 110 PRO A N 1
ATOM 869 C CA . PRO A 1 110 ? -0.966 1.966 4.703 1 93.62 110 PRO A CA 1
ATOM 870 C C . PRO A 1 110 ? -0.16 0.773 4.191 1 93.62 110 PRO A C 1
ATOM 872 O O . PRO A 1 110 ? -0.737 -0.237 3.783 1 93.62 110 PRO A O 1
ATOM 875 N N . ILE A 1 111 ? 1.074 0.967 4.199 1 92.81 111 ILE A N 1
ATOM 876 C CA . ILE A 1 111 ? 2.031 -0.004 3.68 1 92.81 111 ILE A CA 1
ATOM 877 C C . ILE A 1 111 ? 2.865 -0.57 4.828 1 92.81 111 ILE A C 1
ATOM 879 O O . ILE A 1 111 ? 3.32 0.174 5.699 1 92.81 111 ILE A O 1
ATOM 883 N N . ILE A 1 112 ? 3.117 -1.936 4.797 1 88.75 112 ILE A N 1
ATOM 884 C CA . ILE A 1 112 ? 3.789 -2.486 5.969 1 88.75 112 ILE A CA 1
ATOM 885 C C . ILE A 1 112 ? 5.141 -3.068 5.562 1 88.75 112 ILE A C 1
ATOM 887 O O . ILE A 1 112 ? 5.957 -3.416 6.418 1 88.75 112 ILE A O 1
ATOM 891 N N . ALA A 1 113 ? 5.391 -3.207 4.285 1 86.31 113 ALA A N 1
ATOM 892 C CA . ALA A 1 113 ? 6.68 -3.758 3.871 1 86.31 113 ALA A CA 1
ATOM 893 C C . ALA A 1 113 ? 7.027 -3.33 2.447 1 86.31 113 ALA A C 1
ATOM 895 O O . ALA A 1 113 ? 6.219 -2.691 1.771 1 86.31 113 ALA A O 1
ATOM 896 N N . GLY A 1 114 ? 8.328 -3.555 2.008 1 87.31 114 GLY A N 1
ATOM 897 C CA . GLY A 1 114 ? 8.812 -3.189 0.686 1 87.31 114 GLY A CA 1
ATOM 898 C C . GLY A 1 114 ? 9.492 -1.832 0.651 1 87.31 114 GLY A C 1
ATOM 899 O O . GLY A 1 114 ? 9.867 -1.297 1.694 1 87.31 114 GLY A O 1
ATOM 900 N N . ASN A 1 115 ? 9.758 -1.365 -0.585 1 92.38 115 ASN A N 1
ATOM 901 C CA . ASN A 1 115 ? 10.289 -0.034 -0.848 1 92.38 115 ASN A CA 1
ATOM 902 C C . ASN A 1 115 ? 9.266 0.854 -1.552 1 92.38 115 ASN A C 1
ATOM 904 O O . ASN A 1 115 ? 9.195 0.869 -2.781 1 92.38 115 ASN A O 1
ATOM 908 N N . PRO A 1 116 ? 8.555 1.596 -0.687 1 94.12 116 PRO A N 1
ATOM 909 C CA . PRO A 1 116 ? 7.422 2.326 -1.253 1 94.12 116 PRO A CA 1
ATOM 910 C C . PRO A 1 116 ? 7.844 3.344 -2.311 1 94.12 116 PRO A C 1
ATOM 912 O O . PRO A 1 116 ? 7.109 3.578 -3.275 1 94.12 116 PRO A O 1
ATOM 915 N N . ARG A 1 117 ? 8.992 3.975 -2.121 1 94.44 117 ARG A N 1
ATOM 916 C CA . ARG A 1 117 ? 9.453 4.934 -3.119 1 94.44 117 ARG A CA 1
ATOM 917 C C . ARG A 1 117 ? 9.672 4.258 -4.469 1 94.44 117 ARG A C 1
ATOM 919 O O . ARG A 1 117 ? 9.25 4.773 -5.504 1 94.44 117 ARG A O 1
ATOM 926 N N . GLU A 1 118 ? 10.305 3.184 -4.453 1 93.25 118 GLU A N 1
ATOM 927 C CA . GLU A 1 118 ? 10.539 2.436 -5.684 1 93.25 118 GLU A CA 1
ATOM 928 C C . GLU A 1 118 ? 9.227 1.974 -6.309 1 93.25 118 GLU A C 1
ATOM 930 O O . GLU A 1 118 ? 9.086 1.963 -7.535 1 93.25 118 GLU A O 1
ATOM 935 N N . PHE A 1 119 ? 8.391 1.628 -5.465 1 93.38 119 PHE A N 1
ATOM 936 C CA . PHE A 1 119 ? 7.086 1.194 -5.945 1 93.38 119 PHE A CA 1
ATOM 937 C C . PHE A 1 119 ? 6.379 2.326 -6.684 1 93.38 119 PHE A C 1
ATOM 939 O O . PHE A 1 119 ? 5.875 2.133 -7.789 1 93.38 119 PHE A O 1
ATOM 946 N N . VAL A 1 120 ? 6.348 3.449 -6.117 1 92.69 120 VAL A N 1
ATOM 947 C CA . VAL A 1 120 ? 5.703 4.613 -6.711 1 92.69 120 VAL A CA 1
ATOM 948 C C . VAL A 1 120 ? 6.375 4.953 -8.039 1 92.69 120 VAL A C 1
ATOM 950 O O . VAL A 1 120 ? 5.695 5.262 -9.023 1 92.69 120 VAL A O 1
ATOM 953 N N . ASN A 1 121 ? 7.652 4.832 -8.047 1 91.19 121 ASN A N 1
ATOM 954 C CA . ASN A 1 121 ? 8.383 5.055 -9.289 1 91.19 121 ASN A CA 1
ATOM 955 C C . ASN A 1 121 ? 8 4.039 -10.359 1 91.19 121 ASN A C 1
ATOM 957 O O . ASN A 1 121 ? 7.867 4.391 -11.531 1 91.19 121 ASN A O 1
ATOM 961 N N . ALA A 1 122 ? 7.828 2.861 -9.938 1 90.19 122 ALA A N 1
ATOM 962 C CA . ALA A 1 122 ? 7.445 1.795 -10.859 1 90.19 122 ALA A CA 1
ATOM 963 C C . ALA A 1 122 ? 6.059 2.047 -11.445 1 90.19 122 ALA A C 1
ATOM 965 O O . ALA A 1 122 ? 5.75 1.576 -12.547 1 90.19 122 ALA A O 1
ATOM 966 N N . LEU A 1 123 ? 5.227 2.771 -10.742 1 87.25 123 LEU A N 1
ATOM 967 C CA . LEU A 1 123 ? 3.898 3.129 -11.234 1 87.25 123 LEU A CA 1
ATOM 968 C C . LEU A 1 123 ? 3.98 4.258 -12.258 1 87.25 123 LEU A C 1
ATOM 970 O O . LEU A 1 123 ? 2.977 4.609 -12.875 1 87.25 123 LEU A O 1
ATOM 974 N N . GLY A 1 124 ? 5.145 4.809 -12.391 1 85.25 124 GLY A N 1
ATOM 975 C CA . GLY A 1 124 ? 5.34 5.863 -13.367 1 85.25 124 GLY A CA 1
ATOM 976 C C . GLY A 1 124 ? 5.293 7.254 -12.773 1 85.25 124 GLY A C 1
ATOM 977 O O . GLY A 1 124 ? 5.23 8.25 -13.5 1 85.25 124 GLY A O 1
ATOM 978 N N . TYR A 1 125 ? 5.273 7.332 -11.477 1 89.81 125 TYR A N 1
ATOM 979 C CA . TYR A 1 125 ? 5.246 8.633 -10.82 1 89.81 125 TYR A CA 1
ATOM 980 C C . TYR A 1 125 ? 6.66 9.164 -10.602 1 89.81 125 TYR A C 1
ATOM 982 O O . TYR A 1 125 ? 7.605 8.391 -10.445 1 89.81 125 TYR A O 1
ATOM 990 N N . ARG A 1 126 ? 6.645 10.477 -10.625 1 92.06 126 ARG A N 1
ATOM 991 C CA . ARG A 1 126 ? 7.914 11.141 -10.367 1 92.06 126 ARG A CA 1
ATOM 992 C C . ARG A 1 126 ? 7.82 12.047 -9.141 1 92.06 126 ARG A C 1
ATOM 994 O O . ARG A 1 126 ? 6.816 12.742 -8.961 1 92.06 126 ARG A O 1
ATOM 1001 N N . GLN A 1 127 ? 8.922 12.031 -8.414 1 94.38 127 GLN A N 1
ATOM 1002 C CA . GLN A 1 127 ? 8.953 12.844 -7.203 1 94.38 127 GLN A CA 1
ATOM 1003 C C . GLN A 1 127 ? 8.984 14.336 -7.539 1 94.38 127 GLN A C 1
ATOM 1005 O O . GLN A 1 127 ? 9.742 14.758 -8.414 1 94.38 127 GLN A O 1
ATOM 1010 N N . LYS A 1 128 ? 8.234 15.094 -6.906 1 93.44 128 LYS A N 1
ATOM 1011 C CA . LYS A 1 128 ? 8.203 16.547 -7.109 1 93.44 128 LYS A CA 1
ATOM 1012 C C . LYS A 1 128 ? 8.906 17.266 -5.969 1 93.44 128 LYS A C 1
ATOM 1014 O O . LYS A 1 128 ? 9.867 18.016 -6.191 1 93.44 128 LYS A O 1
ATOM 1019 N N . PHE A 1 129 ? 8.398 17.094 -4.758 1 95 129 PHE A N 1
ATOM 1020 C CA . PHE A 1 129 ? 8.984 17.734 -3.588 1 95 129 PHE A CA 1
ATOM 1021 C C . PHE A 1 129 ? 8.719 16.906 -2.332 1 95 129 PHE A C 1
ATOM 1023 O O . PHE A 1 129 ? 7.91 15.977 -2.352 1 95 129 PHE A O 1
ATOM 1030 N N . GLU A 1 130 ? 9.438 17.109 -1.331 1 96.88 130 GLU A N 1
ATOM 1031 C CA . GLU A 1 130 ? 9.258 16.438 -0.044 1 96.88 130 GLU A CA 1
ATOM 1032 C C . GLU A 1 130 ? 9.383 17.438 1.11 1 96.88 130 GLU A C 1
ATOM 1034 O O . GLU A 1 130 ? 9.977 18.5 0.955 1 96.88 130 GLU A O 1
ATOM 1039 N N . TYR A 1 131 ? 8.805 17.234 2.197 1 96.94 131 TYR A N 1
ATOM 1040 C CA . TYR A 1 131 ? 8.836 18.062 3.395 1 96.94 131 TYR A CA 1
ATOM 1041 C C . TYR A 1 131 ? 8.594 17.234 4.648 1 96.94 131 TYR A C 1
ATOM 1043 O O . TYR A 1 131 ? 8.297 16.047 4.559 1 96.94 131 TYR A O 1
ATOM 1051 N N . TYR A 1 132 ? 8.82 17.844 5.758 1 97.62 132 TYR A N 1
ATOM 1052 C CA . TYR A 1 132 ? 8.648 17.188 7.051 1 97.62 132 TYR A CA 1
ATOM 1053 C C . TYR A 1 132 ? 7.586 17.906 7.879 1 97.62 132 TYR A C 1
ATOM 1055 O O . TYR A 1 132 ? 7.496 19.141 7.859 1 97.62 132 TYR A O 1
ATOM 1063 N N . ARG A 1 133 ? 6.785 17.141 8.492 1 96.38 133 ARG A N 1
ATOM 1064 C CA . ARG A 1 133 ? 5.734 17.656 9.367 1 96.38 133 ARG A CA 1
ATOM 1065 C C . ARG A 1 133 ? 5.949 17.219 10.805 1 96.38 133 ARG A C 1
ATOM 1067 O O . ARG A 1 133 ? 6.27 16.062 11.07 1 96.38 133 ARG A O 1
ATOM 1074 N N . ARG A 1 134 ? 5.824 18.156 11.703 1 95.31 134 ARG A N 1
ATOM 1075 C CA . ARG A 1 134 ? 5.867 17.875 13.141 1 95.31 134 ARG A CA 1
ATOM 1076 C C . ARG A 1 134 ? 4.676 18.516 13.852 1 95.31 134 ARG A C 1
ATOM 1078 O O . ARG A 1 134 ? 4.379 19.688 13.648 1 95.31 134 ARG A O 1
ATOM 1085 N N . GLY A 1 135 ? 3.965 17.672 14.594 1 92.81 135 GLY A N 1
ATOM 1086 C CA . GLY A 1 135 ? 2.807 18.219 15.281 1 92.81 135 GLY A CA 1
ATOM 1087 C C . GLY A 1 135 ? 2.076 17.203 16.125 1 92.81 135 GLY A C 1
ATOM 1088 O O . GLY A 1 135 ? 2.701 16.328 16.734 1 92.81 135 GLY A O 1
ATOM 1089 N N . VAL A 1 136 ? 0.771 17.453 16.297 1 90.19 136 VAL A N 1
ATOM 1090 C CA . VAL A 1 136 ? -0.061 16.609 17.141 1 90.19 136 VAL A CA 1
ATOM 1091 C C . VAL A 1 136 ? -1.282 16.141 16.359 1 90.19 136 VAL A C 1
ATOM 1093 O O . VAL A 1 136 ? -1.903 16.922 15.633 1 90.19 136 VAL A O 1
ATOM 1096 N N . GLN A 1 137 ? -1.521 14.898 16.531 1 92 137 GLN A N 1
ATOM 1097 C CA . GLN A 1 137 ? -2.713 14.305 15.938 1 92 137 GLN A CA 1
ATOM 1098 C C . GLN A 1 137 ? -3.77 14.008 17 1 92 137 GLN A C 1
ATOM 1100 O O . GLN A 1 137 ? -3.449 13.516 18.078 1 92 137 GLN A O 1
ATOM 1105 N N . PHE A 1 138 ? -5.031 14.328 16.672 1 87.69 138 PHE A N 1
ATOM 1106 C CA . PHE A 1 138 ? -6.191 14.062 17.516 1 87.69 138 PHE A CA 1
ATOM 1107 C C . PHE A 1 138 ? -7.188 13.164 16.781 1 87.69 138 PHE A C 1
ATOM 1109 O O . PHE A 1 138 ? -7.445 13.352 15.594 1 87.69 138 PHE A O 1
ATOM 1116 N N . ILE A 1 139 ? -7.699 12.211 17.516 1 88.62 139 ILE A N 1
ATOM 1117 C CA . ILE A 1 139 ? -8.633 11.266 16.891 1 88.62 139 ILE A CA 1
ATOM 1118 C C . ILE A 1 139 ? -9.961 11.305 17.641 1 88.62 139 ILE A C 1
ATOM 1120 O O . ILE A 1 139 ? -9.992 11.219 18.875 1 88.62 139 ILE A O 1
ATOM 1124 N N . ARG A 1 140 ? -10.992 11.531 16.922 1 88.38 140 ARG A N 1
ATOM 1125 C CA . ARG A 1 140 ? -12.359 11.398 17.422 1 88.38 140 ARG A CA 1
ATOM 1126 C C . ARG A 1 140 ? -13.219 10.594 16.453 1 88.38 140 ARG A C 1
ATOM 1128 O O . ARG A 1 140 ? -13.719 11.133 15.461 1 88.38 140 ARG A O 1
ATOM 1135 N N . GLY A 1 141 ? -13.445 9.352 16.828 1 87.81 141 GLY A N 1
ATOM 1136 C CA . GLY A 1 141 ? -14.133 8.484 15.875 1 87.81 141 GLY A CA 1
ATOM 1137 C C . GLY A 1 141 ? -13.375 8.32 14.57 1 87.81 141 GLY A C 1
ATOM 1138 O O . GLY A 1 141 ? -12.211 7.914 14.562 1 87.81 141 GLY A O 1
ATOM 1139 N N . ALA A 1 142 ? -14.086 8.703 13.453 1 88.5 142 ALA A N 1
ATOM 1140 C CA . ALA A 1 142 ? -13.5 8.555 12.125 1 88.5 142 ALA A CA 1
ATOM 1141 C C . ALA A 1 142 ? -12.773 9.828 11.703 1 88.5 142 ALA A C 1
ATOM 1143 O O . ALA A 1 142 ? -12.172 9.883 10.625 1 88.5 142 ALA A O 1
ATOM 1144 N N . VAL A 1 143 ? -12.75 10.766 12.586 1 91.56 143 VAL A N 1
ATOM 1145 C CA . VAL A 1 143 ? -12.164 12.047 12.234 1 91.56 143 VAL A CA 1
ATOM 1146 C C . VAL A 1 143 ? -10.75 12.141 12.797 1 91.56 143 VAL A C 1
ATOM 1148 O O . VAL A 1 143 ? -10.523 11.852 13.977 1 91.56 143 VAL A O 1
ATOM 1151 N N . ILE A 1 144 ? -9.859 12.43 12.031 1 91.62 144 ILE A N 1
ATOM 1152 C CA . ILE A 1 144 ? -8.484 12.68 12.43 1 91.62 144 ILE A CA 1
ATOM 1153 C C . ILE A 1 144 ? -8.141 14.156 12.219 1 91.62 144 ILE A C 1
ATOM 1155 O O . ILE A 1 144 ? -8.336 14.695 11.125 1 91.62 144 ILE A O 1
ATOM 1159 N N . ILE A 1 145 ? -7.695 14.812 13.273 1 92.88 145 ILE A N 1
ATOM 1160 C CA . ILE A 1 145 ? -7.273 16.203 13.203 1 92.88 145 ILE A CA 1
ATOM 1161 C C . ILE A 1 145 ? -5.773 16.312 13.477 1 92.88 145 ILE A C 1
ATOM 1163 O O . ILE A 1 145 ? -5.27 15.719 14.438 1 92.88 145 ILE A O 1
ATOM 1167 N N . GLU A 1 146 ? -5.082 17 12.625 1 94.12 146 GLU A N 1
ATOM 1168 C CA . GLU A 1 146 ? -3.66 17.234 12.852 1 94.12 146 GLU A CA 1
ATOM 1169 C C . GLU A 1 146 ? -3.344 18.719 12.883 1 94.12 146 GLU A C 1
ATOM 1171 O O . GLU A 1 146 ? -3.812 19.484 12.031 1 94.12 146 GLU A O 1
ATOM 1176 N N . ILE A 1 147 ? -2.639 19.141 13.875 1 92.81 147 ILE A N 1
ATOM 1177 C CA . ILE A 1 147 ? -1.981 20.453 13.906 1 92.81 147 ILE A CA 1
ATOM 1178 C C . ILE A 1 147 ? -0.472 20.266 13.773 1 92.81 147 ILE A C 1
ATOM 1180 O O . ILE A 1 147 ? 0.146 19.547 14.555 1 92.81 147 ILE A O 1
ATOM 1184 N N . PHE A 1 148 ? 0.052 20.938 12.789 1 93.88 148 PHE A N 1
ATOM 1185 C CA . PHE A 1 148 ? 1.47 20.656 12.602 1 93.88 148 PHE A CA 1
ATOM 1186 C C . PHE A 1 148 ? 2.168 21.828 11.938 1 93.88 148 PHE A C 1
ATOM 1188 O O . PHE A 1 148 ? 1.509 22.734 11.414 1 93.88 148 PHE A O 1
ATOM 1195 N N . ARG A 1 149 ? 3.455 21.859 12.031 1 93.75 149 ARG A N 1
ATOM 1196 C CA . ARG A 1 149 ? 4.344 22.766 11.312 1 93.75 149 ARG A CA 1
ATOM 1197 C C . ARG A 1 149 ? 5.129 22.031 10.234 1 93.75 149 ARG A C 1
ATOM 1199 O O . ARG A 1 149 ? 5.348 20.812 10.336 1 93.75 149 ARG A O 1
ATOM 1206 N N . VAL A 1 150 ? 5.465 22.781 9.125 1 95.25 150 VAL A N 1
ATOM 1207 C CA . VAL A 1 150 ? 6.129 22.188 7.973 1 95.25 150 VAL A CA 1
ATOM 1208 C C . VAL A 1 150 ? 7.594 22.625 7.941 1 95.25 150 VAL A C 1
ATOM 1210 O O . VAL A 1 150 ? 7.91 23.797 8.156 1 95.25 150 VAL A O 1
ATOM 1213 N N . TYR A 1 151 ? 8.477 21.641 7.734 1 96.25 151 TYR A N 1
ATOM 1214 C CA . TYR A 1 151 ? 9.914 21.859 7.684 1 96.25 151 TYR A CA 1
ATOM 1215 C C . TYR A 1 151 ? 10.5 21.375 6.363 1 96.25 151 TYR A C 1
ATOM 1217 O O . TYR A 1 151 ? 10.008 20.406 5.785 1 96.25 151 TYR A O 1
ATOM 1225 N N . LYS A 1 152 ? 11.492 21.984 5.941 1 95.31 152 LYS A N 1
ATOM 1226 C CA . LYS A 1 152 ? 12.156 21.562 4.711 1 95.31 152 LYS A CA 1
ATOM 1227 C C . LYS A 1 152 ? 13.039 20.344 4.941 1 95.31 152 LYS A C 1
ATOM 1229 O O . LYS A 1 152 ? 13.039 19.406 4.141 1 95.31 152 LYS A O 1
ATOM 1234 N N . ASN A 1 153 ? 13.812 20.406 5.973 1 94.81 153 ASN A N 1
ATOM 1235 C CA . ASN A 1 153 ? 14.664 19.281 6.324 1 94.81 153 ASN A CA 1
ATOM 1236 C C . ASN A 1 153 ? 14.266 18.672 7.66 1 94.81 153 ASN A C 1
ATOM 1238 O O . ASN A 1 153 ? 13.688 19.344 8.516 1 94.81 153 ASN A O 1
ATOM 1242 N N . GLU A 1 154 ? 14.578 17.375 7.797 1 93 154 GLU A N 1
ATOM 1243 C CA . GLU A 1 154 ? 14.188 16.609 8.977 1 93 154 GLU A CA 1
ATOM 1244 C C . GLU A 1 154 ? 14.703 17.266 10.258 1 93 154 GLU A C 1
ATOM 1246 O O . GLU A 1 154 ? 14.008 17.297 11.266 1 93 154 GLU A O 1
ATOM 1251 N N . LYS A 1 155 ? 15.898 17.844 10.234 1 94.06 155 LYS A N 1
ATOM 1252 C CA . LYS A 1 155 ? 16.562 18.328 11.445 1 94.06 155 LYS A CA 1
ATOM 1253 C C . LYS A 1 155 ? 16.375 19.828 11.609 1 94.06 155 LYS A C 1
ATOM 1255 O O . LYS A 1 155 ? 16.953 20.438 12.523 1 94.06 155 LYS A O 1
ATOM 1260 N N . ASP A 1 156 ? 15.609 20.422 10.68 1 93.06 156 ASP A N 1
ATOM 1261 C CA . ASP A 1 156 ? 15.398 21.859 10.789 1 93.06 156 ASP A CA 1
ATOM 1262 C C . ASP A 1 156 ? 14.711 22.219 12.109 1 93.06 156 ASP A C 1
ATOM 1264 O O . ASP A 1 156 ? 13.805 21.516 12.547 1 93.06 156 ASP A O 1
ATOM 1268 N N . GLU A 1 157 ? 15.125 23.219 12.781 1 91.75 157 GLU A N 1
ATOM 1269 C CA . GLU A 1 157 ? 14.516 23.688 14.023 1 91.75 157 GLU A CA 1
ATOM 1270 C C . GLU A 1 157 ? 13.391 24.688 13.75 1 91.75 157 GLU A C 1
ATOM 1272 O O . GLU A 1 157 ? 12.469 24.828 14.555 1 91.75 157 GLU A O 1
ATOM 1277 N N . GLU A 1 158 ? 13.477 25.422 12.664 1 91.12 158 GLU A N 1
ATOM 1278 C CA . GLU A 1 158 ? 12.469 26.406 12.305 1 91.12 158 GLU A CA 1
ATOM 1279 C C . GLU A 1 158 ? 11.586 25.906 11.156 1 91.12 158 GLU A C 1
ATOM 1281 O O . G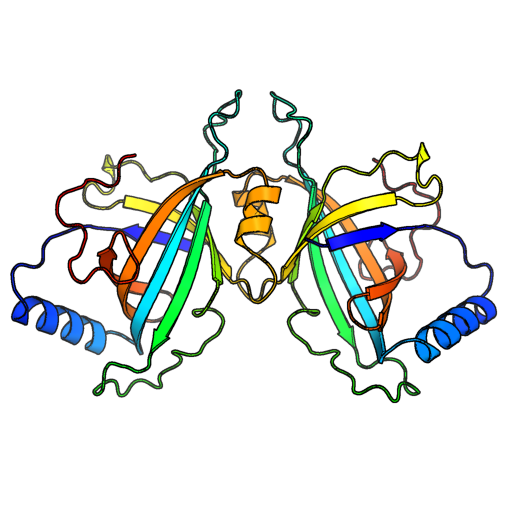LU A 1 158 ? 12.094 25.406 10.156 1 91.12 158 GLU A O 1
ATOM 1286 N N . PRO A 1 159 ? 10.289 26.062 11.375 1 92.19 159 PRO A N 1
ATOM 1287 C CA . PRO A 1 159 ? 9.391 25.688 10.281 1 92.19 159 PRO A CA 1
ATOM 1288 C C . PRO A 1 159 ? 9.523 26.594 9.062 1 92.19 159 PRO A C 1
ATOM 1290 O O . PRO A 1 159 ? 10.109 27.672 9.164 1 92.19 159 PRO A O 1
ATOM 1293 N N . ILE A 1 160 ? 9.055 26.047 7.938 1 85.19 160 ILE A N 1
ATOM 1294 C CA . ILE A 1 160 ? 9.008 26.875 6.738 1 85.19 160 ILE A CA 1
ATOM 1295 C C . ILE A 1 160 ? 8 28.016 6.926 1 85.19 160 ILE A C 1
ATOM 1297 O O . ILE A 1 160 ? 6.863 27.766 7.328 1 85.19 160 ILE A O 1
ATOM 1301 N N . THR A 1 161 ? 8.305 29.125 7.199 1 70.88 161 THR A N 1
ATOM 1302 C CA . THR A 1 161 ? 7.371 30.234 7.359 1 70.88 161 THR A CA 1
ATOM 1303 C C . THR A 1 161 ? 6.84 30.688 6.008 1 70.88 161 THR A C 1
ATOM 1305 O O . THR A 1 161 ? 5.641 30.938 5.852 1 70.88 161 THR A O 1
ATOM 1308 N N . ASP A 1 162 ? 7.574 31.484 5.152 1 55.5 162 ASP A N 1
ATOM 1309 C CA . ASP A 1 162 ? 7.137 32.312 4.027 1 55.5 162 ASP A CA 1
ATOM 1310 C C . ASP A 1 162 ? 6.676 31.438 2.861 1 55.5 162 ASP A C 1
ATOM 1312 O O . ASP A 1 162 ? 6.188 31.938 1.852 1 55.5 162 ASP A O 1
ATOM 1316 N N . GLN A 1 163 ? 7.336 30.203 2.438 1 49.81 163 GLN A N 1
ATOM 1317 C CA . GLN A 1 163 ? 7.242 29.844 1.029 1 49.81 163 GLN A CA 1
ATOM 1318 C C . GLN A 1 163 ? 5.938 29.109 0.738 1 49.81 163 GLN A C 1
ATOM 1320 O O . GLN A 1 163 ? 5.57 28.172 1.453 1 49.81 163 GLN A O 1
ATOM 1325 N N . LYS A 1 164 ? 4.867 29.781 0.168 1 44.09 164 LYS A N 1
ATOM 1326 C CA . LYS A 1 164 ? 3.719 29.172 -0.493 1 44.09 164 LYS A CA 1
ATOM 1327 C C . LYS A 1 164 ? 4.086 27.797 -1.073 1 44.09 164 LYS A C 1
ATOM 1329 O O . LYS A 1 164 ? 5.023 27.688 -1.863 1 44.09 164 LYS A O 1
ATOM 1334 N N . PRO A 1 165 ? 3.875 26.688 -0.575 1 39.88 165 PRO A N 1
ATOM 1335 C CA . PRO A 1 165 ? 4.203 25.453 -1.303 1 39.88 165 PRO A CA 1
ATOM 1336 C C . PRO A 1 165 ? 3.965 25.578 -2.807 1 39.88 165 PRO A C 1
ATOM 1338 O O . PRO A 1 165 ? 2.955 26.156 -3.23 1 39.88 165 PRO A O 1
ATOM 1341 N N . THR A 1 166 ? 5.09 25.781 -3.66 1 32 166 THR A N 1
ATOM 1342 C CA . THR A 1 166 ? 4.938 25.969 -5.098 1 32 166 THR A CA 1
ATOM 1343 C C . THR A 1 166 ? 3.904 25.016 -5.664 1 32 166 THR A C 1
ATOM 1345 O O . THR A 1 166 ? 4.035 23.797 -5.512 1 32 166 THR A O 1
ATOM 1348 N N . SER A 1 167 ? 2.576 25.328 -5.93 1 27.56 167 SER A N 1
ATOM 1349 C CA . SER A 1 167 ? 1.649 24.609 -6.801 1 27.56 167 SER A CA 1
ATOM 1350 C C . SER A 1 167 ? 2.316 24.219 -8.109 1 27.56 167 SER A C 1
ATOM 1352 O O . SER A 1 167 ? 3.076 25 -8.688 1 27.56 167 SER A O 1
ATOM 1354 N N . MET B 1 1 ? 12.602 -3.982 -5.203 1 83.69 1 MET B N 1
ATOM 1355 C CA . MET B 1 1 ? 12.414 -4.586 -6.52 1 83.69 1 MET B CA 1
ATOM 1356 C C . MET B 1 1 ? 12.68 -6.086 -6.477 1 83.69 1 MET B C 1
ATOM 1358 O O . MET B 1 1 ? 13.617 -6.535 -5.805 1 83.69 1 MET B O 1
ATOM 1362 N N . SER B 1 2 ? 11.766 -6.906 -7.043 1 89.94 2 SER B N 1
ATOM 1363 C CA . SER B 1 2 ? 11.906 -8.352 -7.16 1 89.94 2 SER B CA 1
ATOM 1364 C C . SER B 1 2 ? 11.75 -8.812 -8.609 1 89.94 2 SER B C 1
ATOM 1366 O O . SER B 1 2 ? 11.312 -8.039 -9.461 1 89.94 2 SER B O 1
ATOM 1368 N N . THR B 1 3 ? 12.32 -9.961 -8.93 1 92.5 3 THR B N 1
ATOM 1369 C CA . THR B 1 3 ? 12.117 -10.586 -10.234 1 92.5 3 THR B CA 1
ATOM 1370 C C . THR B 1 3 ? 11.117 -11.734 -10.117 1 92.5 3 THR B C 1
ATOM 1372 O O . THR B 1 3 ? 11.227 -12.578 -9.227 1 92.5 3 THR B O 1
ATOM 1375 N N . GLU B 1 4 ? 10.203 -11.68 -11.008 1 93.31 4 GLU B N 1
ATOM 1376 C CA . GLU B 1 4 ? 9.219 -12.758 -11.062 1 93.31 4 GLU B CA 1
ATOM 1377 C C . GLU B 1 4 ? 9.43 -13.633 -12.297 1 93.31 4 GLU B C 1
ATOM 1379 O O . GLU B 1 4 ? 9.57 -13.117 -13.414 1 93.31 4 GLU B O 1
ATOM 1384 N N . LEU B 1 5 ? 9.516 -14.938 -12.062 1 92.19 5 LEU B N 1
ATOM 1385 C CA . LEU B 1 5 ? 9.555 -15.938 -13.117 1 92.19 5 LEU B CA 1
ATOM 1386 C C . LEU B 1 5 ? 8.328 -16.844 -13.047 1 92.19 5 LEU B C 1
ATOM 1388 O O . LEU B 1 5 ? 7.926 -17.266 -11.961 1 92.19 5 LEU B O 1
ATOM 1392 N N . SER B 1 6 ? 7.754 -17.094 -14.211 1 92.06 6 SER B N 1
ATOM 1393 C CA . SER B 1 6 ? 6.594 -17.969 -14.211 1 92.06 6 SER B CA 1
ATOM 1394 C C . SER B 1 6 ? 6.633 -18.953 -15.375 1 92.06 6 SER B C 1
ATOM 1396 O O . SER B 1 6 ? 7.098 -18.609 -16.469 1 92.06 6 SER B O 1
ATOM 1398 N N . VAL B 1 7 ? 6.246 -20.094 -15.047 1 87.19 7 VAL B N 1
ATOM 1399 C CA . VAL B 1 7 ? 6.086 -21.141 -16.062 1 87.19 7 VAL B CA 1
ATOM 1400 C C . VAL B 1 7 ? 4.754 -21.859 -15.867 1 87.19 7 VAL B C 1
ATOM 1402 O O . VAL B 1 7 ? 4.301 -22.031 -14.734 1 87.19 7 VAL B O 1
ATOM 1405 N N . THR B 1 8 ? 4.129 -22.188 -16.969 1 86.19 8 THR B N 1
ATOM 1406 C CA . THR B 1 8 ? 2.871 -22.938 -16.922 1 86.19 8 THR B CA 1
ATOM 1407 C C . THR B 1 8 ? 3.031 -24.312 -17.562 1 86.19 8 THR B C 1
ATOM 1409 O O . THR B 1 8 ? 3.764 -24.469 -18.531 1 86.19 8 THR B O 1
ATOM 1412 N N . GLY B 1 9 ? 2.5 -25.234 -16.875 1 82.19 9 GLY B N 1
ATOM 1413 C CA . GLY B 1 9 ? 2.555 -26.594 -17.422 1 82.19 9 GLY B CA 1
ATOM 1414 C C . GLY B 1 9 ? 1.502 -27.516 -16.828 1 82.19 9 GLY B C 1
ATOM 1415 O O . GLY B 1 9 ? 0.637 -27.062 -16.078 1 82.19 9 GLY B O 1
ATOM 1416 N N . LEU B 1 10 ? 1.551 -28.734 -17.406 1 81.81 10 LEU B N 1
ATOM 1417 C CA . LEU B 1 10 ? 0.608 -29.75 -16.953 1 81.81 10 LEU B CA 1
ATOM 1418 C C . LEU B 1 10 ? 1.315 -30.828 -16.125 1 81.81 10 LEU B C 1
ATOM 1420 O O . LEU B 1 10 ? 2.41 -31.266 -16.469 1 81.81 10 LEU B O 1
ATOM 1424 N N . ILE B 1 11 ? 0.717 -31.078 -14.953 1 82.62 11 ILE B N 1
ATOM 1425 C CA . ILE B 1 11 ? 1.172 -32.219 -14.156 1 82.62 11 ILE B CA 1
ATOM 1426 C C . ILE B 1 11 ? 0.237 -33.406 -14.375 1 82.62 11 ILE B C 1
ATOM 1428 O O . ILE B 1 11 ? -0.916 -33.375 -13.938 1 82.62 11 ILE B O 1
ATOM 1432 N N . PRO B 1 12 ? 0.725 -34.375 -14.961 1 82.81 12 PRO B N 1
ATOM 1433 C CA . PRO B 1 12 ? -0.112 -35.438 -15.508 1 82.81 12 PRO B CA 1
ATOM 1434 C C . PRO B 1 12 ? -0.792 -36.281 -14.43 1 82.81 12 PRO B C 1
ATOM 1436 O O . PRO B 1 12 ? -1.82 -36.906 -14.68 1 82.81 12 PRO B O 1
ATOM 1439 N N . SER B 1 13 ? -0.152 -36.406 -13.234 1 87.44 13 SER B N 1
ATOM 1440 C CA . SER B 1 13 ? -0.737 -37.281 -12.227 1 87.44 13 SER B CA 1
ATOM 1441 C C . SER B 1 13 ? -0.557 -36.719 -10.82 1 87.44 13 SER B C 1
ATOM 1443 O O . SER B 1 13 ? 0.366 -35.938 -10.57 1 87.44 13 SER B O 1
ATOM 1445 N N . GLN B 1 14 ? -1.451 -37.188 -9.969 1 88.06 14 GLN B N 1
ATOM 1446 C CA . GLN B 1 14 ? -1.446 -36.75 -8.578 1 88.06 14 GLN B CA 1
ATOM 1447 C C . GLN B 1 14 ? -0.187 -37.219 -7.855 1 88.06 14 GLN B C 1
ATOM 1449 O O . GLN B 1 14 ? 0.406 -36.469 -7.078 1 88.06 14 GLN B O 1
ATOM 1454 N N . PRO B 1 15 ? 0.225 -38.469 -8.117 1 90 15 PRO B N 1
ATOM 1455 C CA . PRO B 1 15 ? 1.458 -38.906 -7.453 1 90 15 PRO B CA 1
ATOM 1456 C C . PRO B 1 15 ? 2.66 -38.031 -7.828 1 90 15 PRO B C 1
ATOM 1458 O O . PRO B 1 15 ? 3.5 -37.719 -6.977 1 90 15 PRO B O 1
ATOM 1461 N N . LEU B 1 16 ? 2.66 -37.688 -9.055 1 84.25 16 LEU B N 1
ATOM 1462 C CA . LEU B 1 16 ? 3.756 -36.844 -9.5 1 84.25 16 LEU B CA 1
ATOM 1463 C C . LEU B 1 16 ? 3.705 -35.469 -8.805 1 84.25 16 LEU B C 1
ATOM 1465 O O . LEU B 1 16 ? 4.742 -34.938 -8.422 1 84.25 16 LEU B O 1
ATOM 1469 N N . TYR B 1 17 ? 2.561 -34.938 -8.68 1 87.56 17 TYR B N 1
ATOM 1470 C CA . TYR B 1 17 ? 2.393 -33.688 -7.965 1 87.56 17 TYR B CA 1
ATOM 1471 C C . TYR B 1 17 ? 2.895 -33.812 -6.527 1 87.56 17 TYR B C 1
ATOM 1473 O O . TYR B 1 17 ? 3.625 -32.938 -6.047 1 87.56 17 TYR B O 1
ATOM 1481 N N . ALA B 1 18 ? 2.51 -34.844 -5.863 1 89.12 18 ALA B N 1
ATOM 1482 C CA . ALA B 1 18 ? 2.918 -35.062 -4.477 1 89.12 18 ALA B CA 1
ATOM 1483 C C . ALA B 1 18 ? 4.438 -35.156 -4.359 1 89.12 18 ALA B C 1
ATOM 1485 O O . ALA B 1 18 ? 5.023 -34.625 -3.414 1 89.12 18 ALA B O 1
ATOM 1486 N N . ASP B 1 19 ? 5.004 -35.844 -5.309 1 87.62 19 ASP B N 1
ATOM 1487 C CA . ASP B 1 19 ? 6.457 -35.969 -5.312 1 87.62 19 ASP B CA 1
ATOM 1488 C C . ASP B 1 19 ? 7.137 -34.625 -5.445 1 87.62 19 ASP B C 1
ATOM 1490 O O . ASP B 1 19 ? 8.117 -34.344 -4.754 1 87.62 19 ASP B O 1
ATOM 1494 N N . ILE B 1 20 ? 6.629 -33.812 -6.367 1 87.62 20 ILE B N 1
ATOM 1495 C CA . ILE B 1 20 ? 7.188 -32.5 -6.609 1 87.62 20 ILE B CA 1
ATOM 1496 C C . ILE B 1 20 ? 7.07 -31.641 -5.344 1 87.62 20 ILE B C 1
ATOM 1498 O O . ILE B 1 20 ? 8.039 -31 -4.926 1 87.62 20 ILE B O 1
ATOM 1502 N N . VAL B 1 21 ? 5.926 -31.625 -4.742 1 87.69 21 VAL B N 1
ATOM 1503 C CA . VAL B 1 21 ? 5.66 -30.844 -3.535 1 87.69 21 VAL B CA 1
ATOM 1504 C C . VAL B 1 21 ? 6.594 -31.297 -2.414 1 87.69 21 VAL B C 1
ATOM 1506 O O . VAL B 1 21 ? 7.18 -30.469 -1.715 1 87.69 21 VAL B O 1
ATOM 1509 N N . ASN B 1 22 ? 6.762 -32.625 -2.258 1 89.12 22 ASN B N 1
ATOM 1510 C CA . ASN B 1 22 ? 7.629 -33.156 -1.22 1 89.12 22 ASN B CA 1
ATOM 1511 C C . ASN B 1 22 ? 9.086 -32.75 -1.43 1 89.12 22 ASN B C 1
ATOM 1513 O O . ASN B 1 22 ? 9.781 -32.406 -0.472 1 89.12 22 ASN B O 1
ATOM 1517 N N . ARG B 1 23 ? 9.469 -32.844 -2.662 1 88.81 23 ARG B N 1
ATOM 1518 C CA . ARG B 1 23 ? 10.836 -32.469 -2.975 1 88.81 23 ARG B CA 1
ATOM 1519 C C . ARG B 1 23 ? 11.078 -30.984 -2.658 1 88.81 23 ARG B C 1
ATOM 1521 O O . ARG B 1 23 ? 12.094 -30.625 -2.049 1 88.81 23 ARG B O 1
ATOM 1528 N N . LEU B 1 24 ? 10.172 -30.125 -3.092 1 88.94 24 LEU B N 1
ATOM 1529 C CA . LEU B 1 24 ? 10.312 -28.703 -2.834 1 88.94 24 LEU B CA 1
ATOM 1530 C C . LEU B 1 24 ? 10.258 -28.406 -1.337 1 88.94 24 LEU B C 1
ATOM 1532 O O . LEU B 1 24 ? 11 -27.562 -0.835 1 88.94 24 LEU B O 1
ATOM 1536 N N . ALA B 1 25 ? 9.422 -29.094 -0.676 1 88.12 25 ALA B N 1
ATOM 1537 C CA . ALA B 1 25 ? 9.305 -28.938 0.771 1 88.12 25 ALA B CA 1
ATOM 1538 C C . ALA B 1 25 ? 10.617 -29.266 1.471 1 88.12 25 ALA B C 1
ATOM 1540 O O . ALA B 1 25 ? 11.031 -28.562 2.396 1 88.12 25 ALA B O 1
ATOM 1541 N N . ASN B 1 26 ? 11.25 -30.297 1.019 1 89.12 26 ASN B N 1
ATOM 1542 C CA . ASN B 1 26 ? 12.508 -30.75 1.616 1 89.12 26 ASN B CA 1
ATOM 1543 C C . ASN B 1 26 ? 13.625 -29.734 1.376 1 89.12 26 ASN B C 1
ATOM 1545 O O . ASN B 1 26 ? 14.617 -29.703 2.113 1 89.12 26 ASN B O 1
ATOM 1549 N N . HIS B 1 27 ? 13.43 -28.906 0.391 1 87.88 27 HIS B N 1
ATOM 1550 C CA . HIS B 1 27 ? 14.477 -27.953 0.045 1 87.88 27 HIS B CA 1
ATOM 1551 C C . HIS B 1 27 ? 14.117 -26.547 0.512 1 87.88 27 HIS B C 1
ATOM 1553 O O . HIS B 1 27 ? 14.812 -25.578 0.197 1 87.88 27 HIS B O 1
ATOM 1559 N N . SER B 1 28 ? 13.016 -26.453 1.184 1 89.44 28 SER B N 1
ATOM 1560 C CA . SER B 1 28 ? 12.555 -25.141 1.607 1 89.44 28 SER B CA 1
ATOM 1561 C C . SER B 1 28 ? 12.688 -24.953 3.117 1 89.44 28 SER B C 1
ATOM 1563 O O . SER B 1 28 ? 12.789 -25.938 3.854 1 89.44 28 SER B O 1
ATOM 1565 N N . HIS B 1 29 ? 12.766 -23.719 3.529 1 87.38 29 HIS B N 1
ATOM 1566 C CA . HIS B 1 29 ? 12.766 -23.391 4.953 1 87.38 29 HIS B CA 1
ATOM 1567 C C . HIS B 1 29 ? 11.359 -23.438 5.527 1 87.38 29 HIS B C 1
ATOM 1569 O O . HIS B 1 29 ? 11.172 -23.75 6.707 1 87.38 29 HIS B O 1
ATOM 1575 N N . SER B 1 30 ? 10.375 -23.125 4.652 1 85.38 30 SER B N 1
ATOM 1576 C CA . SER B 1 30 ? 8.977 -23.172 5.062 1 85.38 30 SER B CA 1
ATOM 1577 C C . SER B 1 30 ? 8.047 -23.312 3.859 1 85.38 30 SER B C 1
ATOM 1579 O O . SER B 1 30 ? 8.445 -23.016 2.73 1 85.38 30 SER B O 1
ATOM 1581 N N . TYR B 1 31 ? 6.887 -23.859 4.113 1 87.44 31 TYR B N 1
ATOM 1582 C CA . TYR B 1 31 ? 5.887 -23.953 3.055 1 87.44 31 TYR B CA 1
ATOM 1583 C C . TYR B 1 31 ? 4.477 -23.953 3.631 1 87.44 31 TYR B C 1
ATOM 1585 O O . TYR B 1 31 ? 4.277 -24.266 4.805 1 87.44 31 TYR B O 1
ATOM 1593 N N . SER B 1 32 ? 3.537 -23.516 2.877 1 89.44 32 SER B N 1
ATOM 1594 C CA . SER B 1 32 ? 2.145 -23.391 3.295 1 89.44 32 SER B CA 1
ATOM 1595 C C . SER B 1 32 ? 1.203 -23.422 2.094 1 89.44 32 SER B C 1
ATOM 1597 O O . SER B 1 32 ? 1.556 -22.953 1.011 1 89.44 32 SER B O 1
ATOM 1599 N N . ALA B 1 33 ? 0.082 -24.016 2.34 1 91.12 33 ALA B N 1
ATOM 1600 C CA . ALA B 1 33 ? -0.979 -23.875 1.346 1 91.12 33 ALA B CA 1
ATOM 1601 C C . ALA B 1 33 ? -1.529 -22.453 1.327 1 91.12 33 ALA B C 1
ATOM 1603 O O . ALA B 1 33 ? -1.474 -21.75 2.336 1 91.12 33 ALA B O 1
ATOM 1604 N N . PHE B 1 34 ? -1.968 -22.094 0.156 1 92.88 34 PHE B N 1
ATOM 1605 C CA . PHE B 1 34 ? -2.551 -20.75 0.106 1 92.88 34 PHE B CA 1
ATOM 1606 C C . PHE B 1 34 ? -3.703 -20.703 -0.89 1 92.88 34 PHE B C 1
ATOM 1608 O O . PHE B 1 34 ? -3.793 -21.547 -1.785 1 92.88 34 PHE B O 1
ATOM 1615 N N . ASN B 1 35 ? -4.652 -19.828 -0.644 1 95.56 35 ASN B N 1
ATOM 1616 C CA . ASN B 1 35 ? -5.676 -19.328 -1.561 1 95.56 35 ASN B CA 1
ATOM 1617 C C . ASN B 1 35 ? -5.531 -17.828 -1.809 1 95.56 35 ASN B C 1
ATOM 1619 O O . ASN B 1 35 ? -5.355 -17.062 -0.867 1 95.56 35 ASN B O 1
ATOM 1623 N N . ALA B 1 36 ? -5.535 -17.484 -3.094 1 96.94 36 ALA B N 1
ATOM 1624 C CA . ALA B 1 36 ? -5.355 -16.062 -3.389 1 96.94 36 ALA B CA 1
ATOM 1625 C C . ALA B 1 36 ? -6.352 -15.594 -4.441 1 96.94 36 ALA B C 1
ATOM 1627 O O . ALA B 1 36 ? -6.645 -16.312 -5.398 1 96.94 36 ALA B O 1
ATOM 1628 N N . HIS B 1 37 ? -6.938 -14.461 -4.215 1 98.19 37 HIS B N 1
ATOM 1629 C CA . HIS B 1 37 ? -7.691 -13.703 -5.203 1 98.19 37 HIS B CA 1
ATOM 1630 C C . HIS B 1 37 ? -6.816 -12.656 -5.883 1 98.19 37 HIS B C 1
ATOM 1632 O O . HIS B 1 37 ? -6.27 -11.773 -5.219 1 98.19 37 HIS B O 1
ATOM 1638 N N . SER B 1 38 ? -6.656 -12.805 -7.227 1 97.31 38 SER B N 1
ATOM 1639 C CA . SER B 1 38 ? -5.797 -11.898 -7.984 1 97.31 38 SER B CA 1
ATOM 1640 C C . SER B 1 38 ? -6.609 -11.047 -8.953 1 97.31 38 SER B C 1
ATOM 1642 O O . SER B 1 38 ? -7.391 -11.578 -9.75 1 97.31 38 SER B O 1
ATOM 1644 N N . ILE B 1 39 ? -6.398 -9.773 -8.93 1 97.69 39 ILE B N 1
ATOM 1645 C CA . ILE B 1 39 ? -7.082 -8.836 -9.805 1 97.69 39 ILE B CA 1
ATOM 1646 C C . ILE B 1 39 ? -6.059 -8.023 -10.594 1 97.69 39 ILE B C 1
ATOM 1648 O O . ILE B 1 39 ? -5.121 -7.461 -10.016 1 97.69 39 ILE B O 1
ATOM 1652 N N . THR B 1 40 ? -6.203 -8.008 -11.898 1 96.06 40 THR B N 1
ATOM 1653 C CA . THR B 1 40 ? -5.266 -7.285 -12.75 1 96.06 40 THR B CA 1
ATOM 1654 C C . THR B 1 40 ? -5.875 -5.977 -13.242 1 96.06 40 THR B C 1
ATOM 1656 O O . THR B 1 40 ? -7.047 -5.941 -13.625 1 96.06 40 THR B O 1
ATOM 1659 N N . PHE B 1 41 ? -5.012 -4.91 -13.172 1 94.44 41 PHE B N 1
ATOM 1660 C CA . PHE B 1 41 ? -5.422 -3.576 -13.594 1 94.44 41 PHE B CA 1
ATOM 1661 C C . PHE B 1 41 ? -4.469 -3.023 -14.641 1 94.44 41 PHE B C 1
ATOM 1663 O O . PHE B 1 41 ? -3.289 -3.383 -14.672 1 94.44 41 PHE B O 1
ATOM 1670 N N . ASP B 1 42 ? -4.992 -2.256 -15.523 1 90 42 ASP B N 1
ATOM 1671 C CA . ASP B 1 42 ? -4.148 -1.504 -16.438 1 90 42 ASP B CA 1
ATOM 1672 C C . ASP B 1 42 ? -4.688 -0.092 -16.656 1 90 42 ASP B C 1
ATOM 1674 O O . ASP B 1 42 ? -5.805 0.221 -16.234 1 90 42 ASP B O 1
ATOM 1678 N N . ARG B 1 43 ? -3.879 0.898 -17.078 1 79.12 43 ARG B N 1
ATOM 1679 C CA . ARG B 1 43 ? -4.273 2.293 -17.25 1 79.12 43 ARG B CA 1
ATOM 1680 C C . ARG B 1 43 ? -4.93 2.514 -18.609 1 79.12 43 ARG B C 1
ATOM 1682 O O . ARG B 1 43 ? -5.453 3.596 -18.875 1 79.12 43 ARG B O 1
ATOM 1689 N N . GLY B 1 44 ? -5.383 1.515 -19.219 1 68.5 44 GLY B N 1
ATOM 1690 C CA . GLY B 1 44 ? -5.984 1.674 -20.531 1 68.5 44 GLY B CA 1
ATOM 1691 C C . GLY B 1 44 ? -5.098 2.426 -21.516 1 68.5 44 GLY B C 1
ATOM 1692 O O . GLY B 1 44 ? -3.977 2.809 -21.172 1 68.5 44 GLY B O 1
ATOM 1693 N N . PRO B 1 45 ? -5.457 2.305 -22.812 1 54.66 45 PRO B N 1
ATOM 1694 C CA . PRO B 1 45 ? -4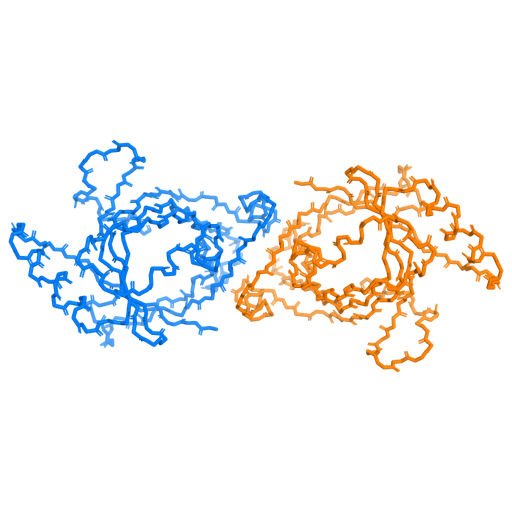.707 3.02 -23.844 1 54.66 45 PRO B CA 1
ATOM 1695 C C . PRO B 1 45 ? -4.543 4.508 -23.531 1 54.66 45 PRO B C 1
ATOM 1697 O O . PRO B 1 45 ? -5.535 5.23 -23.422 1 54.66 45 PRO B O 1
ATOM 1700 N N . LEU B 1 46 ? -3.932 4.766 -22.453 1 51.53 46 LEU B N 1
ATOM 1701 C CA . LEU B 1 46 ? -3.705 6.207 -22.438 1 51.53 46 LEU B CA 1
ATOM 1702 C C . LEU B 1 46 ? -3.26 6.703 -23.812 1 51.53 46 LEU B C 1
ATOM 1704 O O . LEU B 1 46 ? -2.648 5.957 -24.578 1 51.53 46 LEU B O 1
ATOM 1708 N N . GLN B 1 47 ? -3.975 7.629 -24.375 1 47.22 47 GLN B N 1
ATOM 1709 C CA . GLN B 1 47 ? -3.529 8.125 -25.672 1 47.22 47 GLN B CA 1
ATOM 1710 C C . GLN B 1 47 ? -2.023 7.941 -25.844 1 47.22 47 GLN B C 1
ATOM 1712 O O . GLN B 1 47 ? -1.544 7.73 -26.953 1 47.22 47 GLN B O 1
ATOM 1717 N N . THR B 1 48 ? -1.193 8.586 -25 1 42.19 48 THR B N 1
ATOM 1718 C CA . THR B 1 48 ? 0.245 8.406 -25.172 1 42.19 48 THR B CA 1
ATOM 1719 C C . THR B 1 48 ? 0.719 7.141 -24.453 1 42.19 48 THR B C 1
ATOM 1721 O O . THR B 1 48 ? 0.643 7.051 -23.219 1 42.19 48 THR B O 1
ATOM 1724 N N . ILE B 1 49 ? 0.426 6.02 -24.953 1 44.75 49 ILE B N 1
ATOM 1725 C CA . ILE B 1 49 ? 0.918 4.68 -24.641 1 44.75 49 ILE B CA 1
ATOM 1726 C C . ILE B 1 49 ? 2.336 4.77 -24.094 1 44.75 49 ILE B C 1
ATOM 1728 O O . ILE B 1 49 ? 3.295 4.977 -24.844 1 44.75 49 ILE B O 1
ATOM 1732 N N . SER B 1 50 ? 2.705 5.582 -23.203 1 46.31 50 SER B N 1
ATOM 1733 C CA . SER B 1 50 ? 4.102 5.277 -22.906 1 46.31 50 SER B CA 1
ATOM 1734 C C . SER B 1 50 ? 4.289 3.797 -22.594 1 46.31 50 SER B C 1
ATOM 1736 O O . SER B 1 50 ? 3.455 3.188 -21.922 1 46.31 50 SER B O 1
ATOM 1738 N N . GLU B 1 51 ? 4.816 3.137 -23.5 1 48.06 51 GLU B N 1
ATOM 1739 C CA . GLU B 1 51 ? 5.316 1.769 -23.406 1 48.06 51 GLU B CA 1
ATOM 1740 C C . GLU B 1 51 ? 5.465 1.331 -21.953 1 48.06 51 GLU B C 1
ATOM 1742 O O . GLU B 1 51 ? 5.57 0.137 -21.656 1 48.06 51 GLU B O 1
ATOM 1747 N N . ASP B 1 52 ? 5.457 2.377 -21.125 1 51.16 52 ASP B N 1
ATOM 1748 C CA . ASP B 1 52 ? 5.828 2.043 -19.75 1 51.16 52 ASP B CA 1
ATOM 1749 C C . ASP B 1 52 ? 4.59 1.779 -18.906 1 51.16 52 ASP B C 1
ATOM 1751 O O . ASP B 1 52 ? 4.602 2.02 -17.688 1 51.16 52 ASP B O 1
ATOM 1755 N N . SER B 1 53 ? 3.496 1.551 -19.609 1 56.47 53 SER B N 1
ATOM 1756 C CA . SER B 1 53 ? 2.268 1.326 -18.844 1 56.47 53 SER B CA 1
ATOM 1757 C C . SER B 1 53 ? 2.408 0.138 -17.906 1 56.47 53 SER B C 1
ATOM 1759 O O . SER B 1 53 ? 2.686 -0.98 -18.344 1 56.47 53 SER B O 1
ATOM 1761 N N . SER B 1 54 ? 2.578 0.405 -16.625 1 73.81 54 SER B N 1
ATOM 1762 C CA . SER B 1 54 ? 2.818 -0.617 -15.617 1 73.81 54 SER B CA 1
ATOM 1763 C C . SER B 1 54 ? 1.526 -1.329 -15.234 1 73.81 54 SER B C 1
ATOM 1765 O O . SER B 1 54 ? 0.472 -0.7 -15.125 1 73.81 54 SER B O 1
ATOM 1767 N N . LEU B 1 55 ? 1.377 -2.689 -15.625 1 89.12 55 LEU B N 1
ATOM 1768 C CA . LEU B 1 55 ? 0.317 -3.535 -15.094 1 89.12 55 LEU B CA 1
ATOM 1769 C C . LEU B 1 55 ? 0.394 -3.605 -13.57 1 89.12 55 LEU B C 1
ATOM 1771 O O . LEU B 1 55 ? 1.485 -3.564 -13 1 89.12 55 LEU B O 1
ATOM 1775 N N . LEU B 1 56 ? -0.799 -3.428 -13.062 1 94.31 56 LEU B N 1
ATOM 1776 C CA . LEU B 1 56 ? -0.894 -3.578 -11.617 1 94.31 56 LEU B CA 1
ATOM 1777 C C . LEU B 1 56 ? -1.688 -4.824 -11.25 1 94.31 56 LEU B C 1
ATOM 1779 O O . LEU B 1 56 ? -2.699 -5.133 -11.883 1 94.31 56 LEU B O 1
ATOM 1783 N N . ARG B 1 57 ? -1.214 -5.469 -10.266 1 96.31 57 ARG B N 1
ATOM 1784 C CA . ARG B 1 57 ? -1.926 -6.633 -9.75 1 96.31 57 ARG B CA 1
ATOM 1785 C C . ARG B 1 57 ? -2.227 -6.477 -8.266 1 96.31 57 ARG B C 1
ATOM 1787 O O . ARG B 1 57 ? -1.346 -6.117 -7.48 1 96.31 57 ARG B O 1
ATOM 1794 N N . LEU B 1 58 ? -3.461 -6.625 -7.918 1 97.56 58 LEU B N 1
ATOM 1795 C CA . LEU B 1 58 ? -3.908 -6.672 -6.527 1 97.56 58 LEU B CA 1
ATOM 1796 C C . LEU B 1 58 ? -4.172 -8.109 -6.09 1 97.56 58 LEU B C 1
ATOM 1798 O O . LEU B 1 58 ? -4.941 -8.828 -6.73 1 97.56 58 LEU B O 1
ATOM 1802 N N . ASN B 1 59 ? -3.508 -8.516 -4.996 1 97 59 ASN B N 1
ATOM 1803 C CA . ASN B 1 59 ? -3.678 -9.875 -4.488 1 97 59 ASN B CA 1
ATOM 1804 C C . ASN B 1 59 ? -4.223 -9.875 -3.062 1 97 59 ASN B C 1
ATOM 1806 O O . ASN B 1 59 ? -3.787 -9.086 -2.225 1 97 59 ASN B O 1
ATOM 1810 N N . HIS B 1 60 ? -5.238 -10.633 -2.844 1 97.06 60 HIS B N 1
ATOM 1811 C CA . HIS B 1 60 ? -5.645 -11.008 -1.494 1 97.06 60 HIS B CA 1
ATOM 1812 C C . HIS B 1 60 ? -5.309 -12.461 -1.199 1 97.06 60 HIS B C 1
ATOM 1814 O O . HIS B 1 60 ? -5.938 -13.375 -1.744 1 97.06 60 HIS B O 1
ATOM 1820 N N . THR B 1 61 ? -4.344 -12.719 -0.337 1 95.75 61 THR B N 1
ATOM 1821 C CA . THR B 1 61 ? -3.824 -14.055 -0.081 1 95.75 61 THR B CA 1
ATOM 1822 C C . THR B 1 61 ? -4.18 -14.516 1.331 1 95.75 61 THR B C 1
ATOM 1824 O O . THR B 1 61 ? -4.031 -13.758 2.291 1 95.75 61 THR B O 1
ATOM 1827 N N . ILE B 1 62 ? -4.668 -15.664 1.399 1 93.12 62 ILE B N 1
ATOM 1828 C CA . ILE B 1 62 ? -4.91 -16.328 2.678 1 93.12 62 ILE B CA 1
ATOM 1829 C C . ILE B 1 62 ? -4.102 -17.625 2.746 1 93.12 62 ILE B C 1
ATOM 1831 O O . ILE B 1 62 ? -4.234 -18.484 1.883 1 93.12 62 ILE B O 1
ATOM 1835 N N . ARG B 1 63 ? -3.279 -17.672 3.785 1 90 63 ARG B N 1
ATOM 1836 C CA . ARG B 1 63 ? -2.439 -18.859 3.945 1 90 63 ARG B CA 1
ATOM 1837 C C . ARG B 1 63 ? -2.891 -19.688 5.137 1 90 63 ARG B C 1
ATOM 1839 O O . ARG B 1 63 ? -3.381 -19.156 6.133 1 90 63 ARG B O 1
ATOM 1846 N N . THR B 1 64 ? -2.932 -20.891 5.047 1 83.19 64 THR B N 1
ATOM 1847 C CA . THR B 1 64 ? -3.291 -21.828 6.109 1 83.19 64 THR B CA 1
ATOM 1848 C C . THR B 1 64 ? -2.154 -22.812 6.375 1 83.19 64 THR B C 1
ATOM 1850 O O . THR B 1 64 ? -1.255 -22.969 5.547 1 83.19 64 THR B O 1
ATOM 1853 N N . GLN B 1 65 ? -2.029 -23.312 7.754 1 71.06 65 GLN B N 1
ATOM 1854 C CA . GLN B 1 65 ? -0.987 -24.219 8.211 1 71.06 65 GLN B CA 1
ATOM 1855 C C . GLN B 1 65 ? -1.071 -25.562 7.48 1 71.06 65 GLN B C 1
ATOM 1857 O O . GLN B 1 65 ? -2.154 -26.141 7.352 1 71.06 65 GLN B O 1
ATOM 1862 N N . GLU B 1 66 ? -1.648 -25.75 6.422 1 58.5 66 GLU B N 1
ATOM 1863 C CA . GLU B 1 66 ? -2.15 -27.078 6.082 1 58.5 66 GLU B CA 1
ATOM 1864 C C . GLU B 1 66 ? -1.065 -28.141 6.246 1 58.5 66 GLU B C 1
ATOM 1866 O O . GLU B 1 66 ? -1.361 -29.344 6.297 1 58.5 66 GLU B O 1
ATOM 1871 N N . ILE B 1 67 ? 0.212 -28 5.645 1 55.72 67 ILE B N 1
ATOM 1872 C CA . ILE B 1 67 ? 0.681 -29.312 5.227 1 55.72 67 ILE B CA 1
ATOM 1873 C C . ILE B 1 67 ? 1.197 -30.078 6.438 1 55.72 67 ILE B C 1
ATOM 1875 O O . ILE B 1 67 ? 2.154 -29.656 7.09 1 55.72 67 ILE B O 1
ATOM 1879 N N . PRO B 1 68 ? 0.354 -30.797 7.125 1 53.75 68 PRO B N 1
ATOM 1880 C CA . PRO B 1 68 ? 0.684 -31.594 8.312 1 53.75 68 PRO B CA 1
ATOM 1881 C C . PRO B 1 68 ? 2.188 -31.781 8.5 1 53.75 68 PRO B C 1
ATOM 1883 O O . PRO B 1 68 ? 2.684 -31.719 9.625 1 53.75 68 PRO B O 1
ATOM 1886 N N . GLN B 1 69 ? 2.799 -32.406 7.652 1 50.97 69 GLN B N 1
ATOM 1887 C CA . GLN B 1 69 ? 4.148 -32.906 7.895 1 50.97 69 GLN B CA 1
ATOM 1888 C C . GLN B 1 69 ? 5.168 -31.766 7.883 1 50.97 69 GLN B C 1
ATOM 1890 O O . GLN B 1 69 ? 6.375 -32 7.891 1 50.97 69 GLN B O 1
ATOM 1895 N N . ASN B 1 70 ? 4.531 -30.531 7.922 1 52.03 70 ASN B N 1
ATOM 1896 C CA . ASN B 1 70 ? 5.5 -29.453 7.785 1 52.03 70 ASN B CA 1
ATOM 1897 C C . ASN B 1 70 ? 6.117 -29.078 9.133 1 52.03 70 ASN B C 1
ATOM 1899 O O . ASN B 1 70 ? 5.406 -28.688 10.055 1 52.03 70 ASN B O 1
ATOM 1903 N N . GLN B 1 71 ? 7.18 -29.656 9.453 1 50.53 71 GLN B N 1
ATOM 1904 C CA . GLN B 1 71 ? 7.969 -29.344 10.641 1 50.53 71 GLN B CA 1
ATOM 1905 C C . GLN B 1 71 ? 8.422 -27.891 10.633 1 50.53 71 GLN B C 1
ATOM 1907 O O . GLN B 1 71 ? 9.156 -27.453 11.531 1 50.53 71 GLN B O 1
ATOM 1912 N N . SER B 1 72 ? 8.141 -27.234 9.57 1 54.53 72 SER B N 1
ATOM 1913 C CA . SER B 1 72 ? 8.734 -25.891 9.547 1 54.53 72 SER B CA 1
ATOM 1914 C C . SER B 1 72 ? 7.852 -24.891 10.289 1 54.53 72 SER B C 1
ATOM 1916 O O . SER B 1 72 ? 6.625 -24.984 10.25 1 54.53 72 SER B O 1
ATOM 1918 N N . PRO B 1 73 ? 8.414 -24.25 11.328 1 54.97 73 PRO B N 1
ATOM 1919 C CA . PRO B 1 73 ? 7.645 -23.234 12.055 1 54.97 73 PRO B CA 1
ATOM 1920 C C . PRO B 1 73 ? 6.844 -22.328 11.125 1 54.97 73 PRO B C 1
ATOM 1922 O O . PRO B 1 73 ? 7.359 -21.875 10.102 1 54.97 73 PRO B O 1
ATOM 1925 N N . SER B 1 74 ? 5.477 -22.578 11.07 1 56.28 74 SER B N 1
ATOM 1926 C CA . SER B 1 74 ? 4.504 -22.047 10.117 1 56.28 74 SER B CA 1
ATOM 1927 C C . SER B 1 74 ? 4.336 -20.547 10.281 1 56.28 74 SER B C 1
ATOM 1929 O O . SER B 1 74 ? 4.105 -20.062 11.391 1 56.28 74 SER B O 1
ATOM 1931 N N . ASN B 1 75 ? 5.105 -19.688 9.688 1 67.38 75 ASN B N 1
ATOM 1932 C CA . ASN B 1 75 ? 4.852 -18.25 9.672 1 67.38 75 ASN B CA 1
ATOM 1933 C C . ASN B 1 75 ? 3.758 -17.891 8.672 1 67.38 75 ASN B C 1
ATOM 1935 O O . ASN B 1 75 ? 3.873 -16.891 7.953 1 67.38 75 ASN B O 1
ATOM 1939 N N . TYR B 1 76 ? 2.75 -18.844 8.648 1 72.75 76 TYR B N 1
ATOM 1940 C CA . TYR B 1 76 ? 1.729 -18.641 7.629 1 72.75 76 TYR B CA 1
ATOM 1941 C C . TYR B 1 76 ? 0.87 -17.422 7.953 1 72.75 76 TYR B C 1
ATOM 1943 O O . TYR B 1 76 ? 0.205 -16.875 7.074 1 72.75 76 TYR B O 1
ATOM 1951 N N . LYS B 1 77 ? 1.065 -16.859 9.156 1 76.94 77 LYS B N 1
ATOM 1952 C CA . LYS B 1 77 ? 0.212 -15.734 9.547 1 76.94 77 LYS B CA 1
ATOM 1953 C C . LYS B 1 77 ? 0.932 -14.406 9.359 1 76.94 77 LYS B C 1
ATOM 1955 O O . LYS B 1 77 ? 0.405 -13.352 9.727 1 76.94 77 LYS B O 1
ATOM 1960 N N . ASN B 1 78 ? 2.105 -14.484 8.828 1 82.88 78 ASN B N 1
ATOM 1961 C CA . ASN B 1 78 ? 2.846 -13.258 8.57 1 82.88 78 ASN B CA 1
ATOM 1962 C C . ASN B 1 78 ? 2.029 -12.281 7.73 1 82.88 78 ASN B C 1
ATOM 1964 O O . ASN B 1 78 ? 1.63 -12.602 6.609 1 82.88 78 ASN B O 1
ATOM 1968 N N . PRO B 1 79 ? 1.784 -11.094 8.25 1 84.44 79 PRO B N 1
ATOM 1969 C CA . PRO B 1 79 ? 0.924 -10.141 7.543 1 84.44 79 PRO B CA 1
ATOM 1970 C C . PRO B 1 79 ? 1.539 -9.656 6.234 1 84.44 79 PRO B C 1
ATOM 1972 O O . PRO B 1 79 ? 0.822 -9.172 5.352 1 84.44 79 PRO B O 1
ATOM 1975 N N . ILE B 1 80 ? 2.771 -9.797 6.148 1 85.5 80 ILE B N 1
ATOM 1976 C CA . ILE B 1 80 ? 3.453 -9.375 4.93 1 85.5 80 ILE B CA 1
ATOM 1977 C C . ILE B 1 80 ? 3.07 -10.305 3.779 1 85.5 80 ILE B C 1
ATOM 1979 O O . ILE B 1 80 ? 3.016 -9.883 2.623 1 85.5 80 ILE B O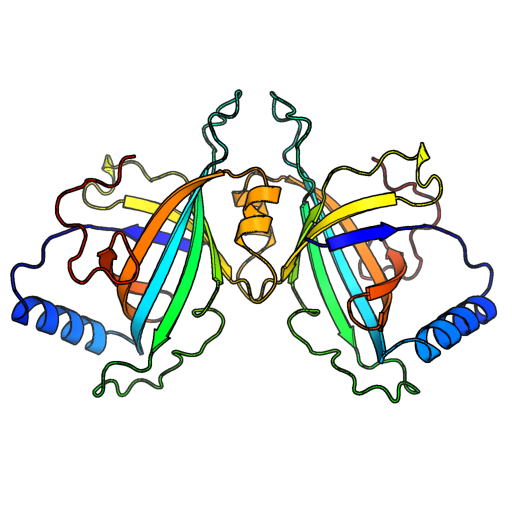 1
ATOM 1983 N N . ARG B 1 81 ? 2.74 -11.516 4.152 1 85.88 81 ARG B N 1
ATOM 1984 C CA . ARG B 1 81 ? 2.498 -12.516 3.117 1 85.88 81 ARG B CA 1
ATOM 1985 C C . ARG B 1 81 ? 1.023 -12.898 3.057 1 85.88 81 ARG B C 1
ATOM 1987 O O . ARG B 1 81 ? 0.627 -13.742 2.25 1 85.88 81 ARG B O 1
ATOM 1994 N N . ASN B 1 82 ? 0.317 -12.344 4.016 1 91.38 82 ASN B N 1
ATOM 1995 C CA . ASN B 1 82 ? -1.123 -12.57 4.074 1 91.38 82 ASN B CA 1
ATOM 1996 C C . ASN B 1 82 ? -1.901 -11.273 3.867 1 91.38 82 ASN B C 1
ATOM 1998 O O . ASN B 1 82 ? -1.398 -10.188 4.164 1 91.38 82 ASN B O 1
ATOM 2002 N N . GLY B 1 83 ? -2.984 -11.516 3.311 1 93.62 83 GLY B N 1
ATOM 2003 C CA . GLY B 1 83 ? -3.822 -10.344 3.098 1 93.62 83 GLY B CA 1
ATOM 2004 C C . GLY B 1 83 ? -3.602 -9.688 1.746 1 93.62 83 GLY B C 1
ATOM 2005 O O . GLY B 1 83 ? -3.35 -10.375 0.752 1 93.62 83 GLY B O 1
ATOM 2006 N N . TRP B 1 84 ? -3.742 -8.328 1.697 1 95.62 84 TRP B N 1
ATOM 2007 C CA . TRP B 1 84 ? -3.705 -7.602 0.434 1 95.62 84 TRP B CA 1
ATOM 2008 C C . TRP B 1 84 ? -2.283 -7.168 0.097 1 95.62 84 TRP B C 1
ATOM 2010 O O . TRP B 1 84 ? -1.525 -6.762 0.981 1 95.62 84 TRP B O 1
ATOM 2020 N N . SER B 1 85 ? -1.938 -7.238 -1.087 1 96.12 85 SER B N 1
ATOM 2021 C CA . SER B 1 85 ? -0.7 -6.664 -1.604 1 96.12 85 SER B CA 1
ATOM 2022 C C . SER B 1 85 ? -0.895 -6.102 -3.008 1 96.12 85 SER B C 1
ATOM 2024 O O . SER B 1 85 ? -1.653 -6.656 -3.805 1 96.12 85 SER B O 1
ATOM 2026 N N . LEU B 1 86 ? -0.295 -5 -3.299 1 95.38 86 LEU B N 1
ATOM 2027 C CA . LEU B 1 86 ? -0.234 -4.41 -4.633 1 95.38 86 LEU B CA 1
ATOM 2028 C C . LEU B 1 86 ? 1.109 -4.699 -5.293 1 95.38 86 LEU B C 1
ATOM 2030 O O . LEU B 1 86 ? 2.16 -4.535 -4.668 1 95.38 86 LEU B O 1
ATOM 2034 N N . THR B 1 87 ? 1.049 -5.164 -6.5 1 94.62 87 THR B N 1
ATOM 2035 C CA . THR B 1 87 ? 2.273 -5.48 -7.227 1 94.62 87 THR B CA 1
ATOM 2036 C C . THR B 1 87 ? 2.309 -4.754 -8.57 1 94.62 87 THR B C 1
ATOM 2038 O O . THR B 1 87 ? 1.386 -4.883 -9.375 1 94.62 87 THR B O 1
ATOM 2041 N N . SER B 1 88 ? 3.271 -3.945 -8.75 1 94.06 88 SER B N 1
ATOM 2042 C CA . SER B 1 88 ? 3.555 -3.398 -10.07 1 94.06 88 SER B CA 1
ATOM 2043 C C . SER B 1 88 ? 4.316 -4.398 -10.938 1 94.06 88 SER B C 1
ATOM 2045 O O . SER B 1 88 ? 5.34 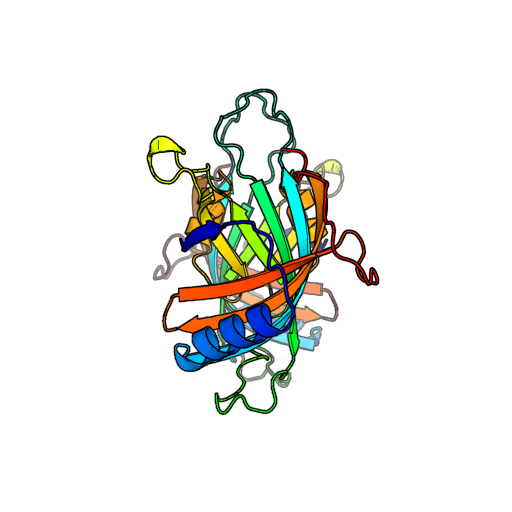-4.938 -10.508 1 94.06 88 SER B O 1
ATOM 2047 N N . LEU B 1 89 ? 3.828 -4.637 -12.117 1 93.19 89 LEU B N 1
ATOM 2048 C CA . LEU B 1 89 ? 4.441 -5.59 -13.031 1 93.19 89 LEU B CA 1
ATOM 2049 C C . LEU B 1 89 ? 5.191 -4.863 -14.148 1 93.19 89 LEU B C 1
ATOM 2051 O O . LEU B 1 89 ? 4.574 -4.215 -14.992 1 93.19 89 LEU B O 1
ATOM 2055 N N . GLY B 1 90 ? 6.469 -5.031 -14.086 1 90.31 90 GLY B N 1
ATOM 2056 C CA . GLY B 1 90 ? 7.27 -4.426 -15.141 1 90.31 90 GLY B CA 1
ATOM 2057 C C . GLY B 1 90 ? 7.148 -5.145 -16.469 1 90.31 90 GLY B C 1
ATOM 2058 O O . GLY B 1 90 ? 6.391 -6.109 -16.594 1 90.31 90 GLY B O 1
ATOM 2059 N N . ARG B 1 91 ? 7.832 -4.609 -17.453 1 87.38 91 ARG B N 1
ATOM 2060 C CA . ARG B 1 91 ? 7.828 -5.211 -18.781 1 87.38 91 ARG B CA 1
ATOM 2061 C C . ARG B 1 91 ? 8.438 -6.609 -18.75 1 87.38 91 ARG B C 1
ATOM 2063 O O . ARG B 1 91 ? 9.422 -6.844 -18.047 1 87.38 91 ARG B O 1
ATOM 2070 N N . ILE B 1 92 ? 7.836 -7.465 -19.562 1 87.62 92 ILE B N 1
ATOM 2071 C CA . ILE B 1 92 ? 8.359 -8.82 -19.672 1 87.62 92 ILE B CA 1
ATOM 2072 C C . ILE B 1 92 ? 9.727 -8.781 -20.359 1 87.62 92 ILE B C 1
ATOM 2074 O O . ILE B 1 92 ? 9.914 -8.055 -21.344 1 87.62 92 ILE B O 1
ATOM 2078 N N . GLU B 1 93 ? 10.648 -9.594 -19.875 1 87 93 GLU B N 1
ATOM 2079 C CA . GLU B 1 93 ? 11.945 -9.742 -20.516 1 87 93 GLU B CA 1
ATOM 2080 C C . GLU B 1 93 ? 11.82 -10.508 -21.828 1 87 93 GLU B C 1
ATOM 2082 O O . GLU B 1 93 ? 11.055 -11.469 -21.922 1 87 93 GLU B O 1
ATOM 2087 N N . PRO B 1 94 ? 12.633 -10.055 -22.828 1 86.38 94 PRO B N 1
ATOM 2088 C CA . PRO B 1 94 ? 12.547 -10.719 -24.141 1 86.38 94 PRO B CA 1
ATOM 2089 C C . PRO B 1 94 ? 12.703 -12.234 -24.047 1 86.38 94 PRO B C 1
ATOM 2091 O O . PRO B 1 94 ? 13.5 -12.727 -23.234 1 86.38 94 PRO B O 1
ATOM 2094 N N . GLU B 1 95 ? 11.945 -12.953 -24.797 1 78.88 95 GLU B N 1
ATOM 2095 C CA . GLU B 1 95 ? 11.844 -14.414 -24.797 1 78.88 95 GLU B CA 1
ATOM 2096 C C . GLU B 1 95 ? 13.172 -15.055 -25.172 1 78.88 95 GLU B C 1
ATOM 2098 O O . GLU B 1 95 ? 13.484 -16.156 -24.734 1 78.88 95 GLU B O 1
ATOM 2103 N N . ARG B 1 96 ? 13.891 -14.461 -26.031 1 76.12 96 ARG B N 1
ATOM 2104 C CA . ARG B 1 96 ? 15.148 -15.031 -26.5 1 76.12 96 ARG B CA 1
ATOM 2105 C C . ARG B 1 96 ? 16.031 -15.477 -25.344 1 76.12 96 ARG B C 1
ATOM 2107 O O . ARG B 1 96 ? 16.734 -16.469 -25.438 1 76.12 96 ARG B O 1
ATOM 2114 N N . LEU B 1 97 ? 15.75 -14.898 -24.25 1 72.81 97 LEU B N 1
ATOM 2115 C CA . LEU B 1 97 ? 16.609 -15.18 -23.094 1 72.81 97 LEU B CA 1
ATOM 2116 C C . LEU B 1 97 ? 16.078 -16.359 -22.297 1 72.81 97 LEU B C 1
ATOM 2118 O O . LEU B 1 97 ? 16.844 -17.125 -21.719 1 72.81 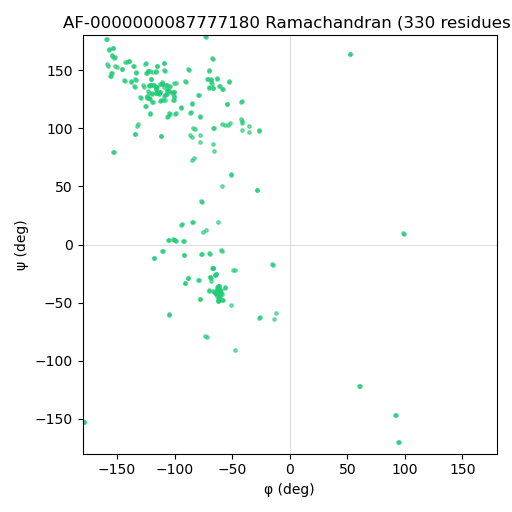97 LEU B O 1
ATOM 2122 N N . SER B 1 98 ? 14.773 -16.453 -22.297 1 75.94 98 SER B N 1
ATOM 2123 C CA . SER B 1 98 ? 14.125 -17.5 -21.531 1 75.94 98 SER B CA 1
ATOM 2124 C C . SER B 1 98 ? 12.766 -17.859 -22.125 1 75.94 98 SER B C 1
ATOM 2126 O O . SER B 1 98 ? 11.727 -17.531 -21.562 1 75.94 98 SER B O 1
ATOM 2128 N N . PRO B 1 99 ? 12.844 -18.656 -23.172 1 80.12 99 PRO B N 1
ATOM 2129 C CA . PRO B 1 99 ? 11.617 -18.906 -23.938 1 80.12 99 PRO B CA 1
ATOM 2130 C C . PRO B 1 99 ? 10.547 -19.625 -23.141 1 80.12 99 PRO B C 1
ATOM 2132 O O . PRO B 1 99 ? 9.352 -19.469 -23.406 1 80.12 99 PRO B O 1
ATOM 2135 N N . ASP B 1 100 ? 10.945 -20.328 -22.203 1 82.75 100 ASP B N 1
ATOM 2136 C CA . ASP B 1 100 ? 9.969 -21.125 -21.453 1 82.75 100 ASP B CA 1
ATOM 2137 C C . ASP B 1 100 ? 9.438 -20.344 -20.25 1 82.75 100 ASP B C 1
ATOM 2139 O O . ASP B 1 100 ? 8.492 -20.797 -19.594 1 82.75 100 ASP B O 1
ATOM 2143 N N . PHE B 1 101 ? 10.07 -19.234 -20.031 1 86.12 101 PHE B N 1
ATOM 2144 C CA . PHE B 1 101 ? 9.742 -18.516 -18.812 1 86.12 101 PHE B CA 1
ATOM 2145 C C . PHE B 1 101 ? 9.273 -17.109 -19.141 1 86.12 101 PHE B C 1
ATOM 2147 O O . PHE B 1 101 ? 9.805 -16.453 -20.031 1 86.12 101 PHE B O 1
ATOM 2154 N N . LEU B 1 102 ? 8.234 -16.688 -18.469 1 87.81 102 LEU B N 1
ATOM 2155 C CA . LEU B 1 102 ? 7.918 -15.273 -18.406 1 87.81 102 LEU B CA 1
ATOM 2156 C C . LEU B 1 102 ? 8.68 -14.594 -17.266 1 87.81 102 LEU B C 1
ATOM 2158 O O . LEU B 1 102 ? 8.531 -14.969 -16.109 1 87.81 102 LEU B O 1
ATOM 2162 N N . ILE B 1 103 ? 9.57 -13.727 -17.641 1 89.38 103 ILE B N 1
ATOM 2163 C CA . ILE B 1 103 ? 10.406 -13.055 -16.656 1 89.38 103 ILE B CA 1
ATOM 2164 C C . ILE B 1 103 ? 10.109 -11.555 -16.656 1 89.38 103 ILE B C 1
ATOM 2166 O O . ILE B 1 103 ? 10.047 -10.93 -17.719 1 89.38 103 ILE B O 1
ATOM 2170 N N . ARG B 1 104 ? 9.891 -10.984 -15.477 1 90 104 ARG B N 1
ATOM 2171 C CA . ARG B 1 104 ? 9.664 -9.547 -15.398 1 90 104 ARG B CA 1
ATOM 2172 C C . ARG B 1 104 ? 10.047 -9.008 -14.023 1 90 104 ARG B C 1
ATOM 2174 O O . ARG B 1 104 ? 9.992 -9.734 -13.031 1 90 104 ARG B O 1
ATOM 2181 N N . PRO B 1 105 ? 10.531 -7.77 -13.984 1 90.81 105 PRO B N 1
ATOM 2182 C CA . PRO B 1 105 ? 10.688 -7.125 -12.68 1 90.81 105 PRO B CA 1
ATOM 2183 C C . PRO B 1 105 ? 9.352 -6.82 -12.008 1 90.81 105 PRO B C 1
ATOM 2185 O O . PRO B 1 105 ? 8.375 -6.488 -12.68 1 90.81 105 PRO B O 1
ATOM 2188 N N . THR B 1 106 ? 9.281 -6.98 -10.742 1 92.81 106 THR B N 1
ATOM 2189 C CA . THR B 1 106 ? 8.07 -6.688 -9.992 1 92.81 106 THR B CA 1
ATOM 2190 C C . THR B 1 106 ? 8.383 -5.867 -8.742 1 92.81 106 THR B C 1
ATOM 2192 O O . THR B 1 106 ? 9.477 -5.98 -8.18 1 92.81 106 THR B O 1
ATOM 2195 N N . TYR B 1 107 ? 7.539 -5.039 -8.32 1 93.44 107 TYR B N 1
ATOM 2196 C CA . TYR B 1 107 ? 7.57 -4.289 -7.07 1 93.44 107 TYR B CA 1
ATOM 2197 C C . TYR B 1 107 ? 6.34 -4.582 -6.227 1 93.44 107 TYR B C 1
ATOM 2199 O O . TYR B 1 107 ? 5.219 -4.23 -6.605 1 93.44 107 TYR B O 1
ATOM 2207 N N . ILE B 1 108 ? 6.598 -5.242 -5.094 1 91.5 108 ILE B N 1
ATOM 2208 C CA . ILE B 1 108 ? 5.488 -5.68 -4.258 1 91.5 108 ILE B CA 1
ATOM 2209 C C . ILE B 1 108 ? 5.305 -4.711 -3.094 1 91.5 108 ILE B C 1
ATOM 2211 O O . ILE B 1 108 ? 6.281 -4.277 -2.479 1 91.5 108 ILE B O 1
ATOM 2215 N N . CYS B 1 109 ? 4.035 -4.457 -2.85 1 93.38 109 CYS B N 1
ATOM 2216 C CA . CYS B 1 109 ? 3.664 -3.545 -1.772 1 93.38 109 CYS B CA 1
ATOM 2217 C C . CYS B 1 109 ? 2.533 -4.125 -0.932 1 93.38 109 CYS B C 1
ATOM 2219 O O . CYS B 1 109 ? 1.361 -4.016 -1.298 1 93.38 109 CYS B O 1
ATOM 2221 N N . PRO B 1 110 ? 2.898 -4.812 0.225 1 93.69 110 PRO B N 1
ATOM 2222 C CA . PRO B 1 110 ? 1.851 -5.32 1.111 1 93.69 110 PRO B CA 1
ATOM 2223 C C . PRO B 1 110 ? 1.056 -4.207 1.787 1 93.69 110 PRO B C 1
ATOM 2225 O O . PRO B 1 110 ? 1.637 -3.221 2.248 1 93.69 110 PRO B O 1
ATOM 2228 N N . ILE B 1 111 ? -0.178 -4.387 1.768 1 92.88 111 ILE B N 1
ATOM 2229 C CA . ILE B 1 111 ? -1.136 -3.414 2.279 1 92.88 111 ILE B CA 1
ATOM 2230 C C . ILE B 1 111 ? -1.819 -3.969 3.527 1 92.88 111 ILE B C 1
ATOM 2232 O O . ILE B 1 111 ? -2.215 -5.137 3.559 1 92.88 111 ILE B O 1
ATOM 2236 N N . ILE B 1 112 ? -2.012 -3.086 4.582 1 88.56 112 ILE B N 1
ATOM 2237 C CA . ILE B 1 112 ? -2.533 -3.658 5.816 1 88.56 112 ILE B CA 1
ATOM 2238 C C . ILE B 1 112 ? -3.887 -3.033 6.145 1 88.56 112 ILE B C 1
ATOM 2240 O O . ILE B 1 112 ? -4.594 -3.5 7.039 1 88.56 112 ILE B O 1
ATOM 2244 N N . ALA B 1 113 ? -4.246 -1.978 5.465 1 86.25 113 ALA B N 1
ATOM 2245 C CA . ALA B 1 113 ? -5.539 -1.363 5.754 1 86.25 113 ALA B CA 1
ATOM 2246 C C . ALA B 1 113 ? -6.043 -0.563 4.559 1 86.25 113 ALA B C 1
ATOM 2248 O O . ALA B 1 113 ? -5.348 -0.433 3.551 1 86.25 113 ALA B O 1
ATOM 2249 N N . GLY B 1 114 ? -7.367 -0.119 4.582 1 87.19 114 GLY B N 1
ATOM 2250 C CA . GLY B 1 114 ? -7.996 0.64 3.512 1 87.19 114 GLY B CA 1
ATOM 2251 C C . GLY B 1 114 ? -8.742 -0.233 2.521 1 87.19 114 GLY B C 1
ATOM 2252 O O . GLY B 1 114 ? -9.047 -1.392 2.812 1 87.19 114 GLY B O 1
ATOM 2253 N N . ASN B 1 115 ? -9.156 0.407 1.407 1 92.31 115 ASN B N 1
ATOM 2254 C CA . ASN B 1 115 ? -9.781 -0.269 0.276 1 92.31 115 ASN B CA 1
ATOM 2255 C C . ASN B 1 115 ? -8.883 -0.254 -0.955 1 92.31 115 ASN B C 1
ATOM 2257 O O . ASN B 1 115 ? -8.93 0.683 -1.755 1 92.31 115 ASN B O 1
ATOM 2261 N N . PRO B 1 116 ? -8.125 -1.364 -1.053 1 94.12 116 PRO B N 1
ATOM 2262 C CA . PRO B 1 116 ? -7.086 -1.347 -2.086 1 94.12 116 PRO B CA 1
ATOM 2263 C C . PRO B 1 116 ? -7.66 -1.203 -3.494 1 94.12 116 PRO B C 1
ATOM 2265 O O . PRO B 1 116 ? -7.039 -0.579 -4.359 1 94.12 116 PRO B O 1
ATOM 2268 N N . ARG B 1 117 ? -8.797 -1.797 -3.736 1 94.5 117 ARG B N 1
ATOM 2269 C CA . ARG B 1 117 ? -9.398 -1.663 -5.059 1 94.5 117 ARG B CA 1
ATOM 2270 C C . ARG B 1 117 ? -9.719 -0.205 -5.367 1 94.5 117 ARG B C 1
ATOM 2272 O O . ARG B 1 117 ? -9.43 0.281 -6.465 1 94.5 117 ARG B O 1
ATOM 2279 N N . GLU B 1 118 ? -10.312 0.426 -4.465 1 93.62 118 GLU B N 1
ATOM 2280 C CA . GLU B 1 118 ? -10.633 1.839 -4.645 1 93.62 118 GLU B CA 1
ATOM 2281 C C . GLU B 1 118 ? -9.367 2.676 -4.812 1 93.62 118 GLU B C 1
ATOM 2283 O O . GLU B 1 118 ? -9.352 3.631 -5.594 1 93.62 118 GLU B O 1
ATOM 2288 N N . PHE B 1 119 ? -8.438 2.295 -4.109 1 93.5 119 PHE B N 1
ATOM 2289 C CA . PHE B 1 119 ? -7.164 3.004 -4.211 1 93.5 119 PHE B CA 1
ATOM 2290 C C . PHE B 1 119 ? -6.586 2.885 -5.617 1 93.5 119 PHE B C 1
ATOM 2292 O O . PHE B 1 119 ? -6.191 3.885 -6.219 1 93.5 119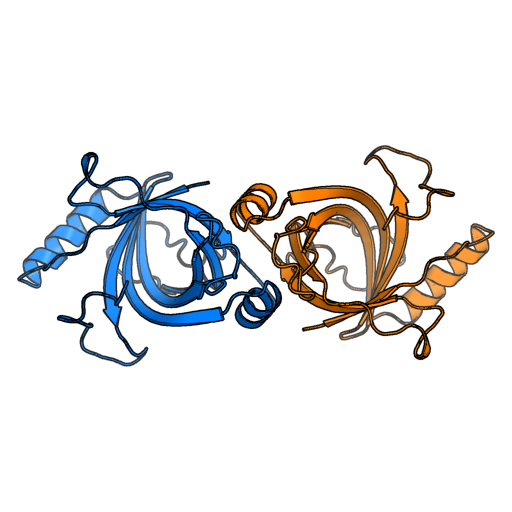 PHE B O 1
ATOM 2299 N N . VAL B 1 120 ? -6.551 1.728 -6.129 1 92.81 120 VAL B N 1
ATOM 2300 C CA . VAL B 1 120 ? -6.023 1.475 -7.465 1 92.81 120 VAL B CA 1
ATOM 2301 C C . VAL B 1 120 ? -6.84 2.248 -8.5 1 92.81 120 VAL B C 1
ATOM 2303 O O . VAL B 1 120 ? -6.281 2.836 -9.43 1 92.81 120 VAL B O 1
ATOM 2306 N N . ASN B 1 121 ? -8.102 2.279 -8.281 1 91.38 121 ASN B N 1
ATOM 2307 C CA . ASN B 1 121 ? -8.969 3.057 -9.164 1 91.38 121 ASN B CA 1
ATOM 2308 C C . ASN B 1 121 ? -8.641 4.547 -9.094 1 91.38 121 ASN B C 1
ATOM 2310 O O . ASN B 1 121 ? -8.641 5.234 -10.117 1 91.38 121 ASN B O 1
ATOM 2314 N N . ALA B 1 122 ? -8.383 4.984 -7.945 1 90.38 122 ALA B N 1
ATOM 2315 C CA . ALA B 1 122 ? -8.047 6.391 -7.746 1 90.38 122 ALA B CA 1
ATOM 2316 C C . ALA B 1 122 ? -6.738 6.746 -8.445 1 90.38 122 ALA B C 1
ATOM 2318 O O . ALA B 1 122 ? -6.516 7.902 -8.805 1 90.38 122 ALA B O 1
ATOM 2319 N N . LEU B 1 123 ? -5.863 5.77 -8.633 1 87.38 123 LEU B N 1
ATOM 2320 C CA . LEU B 1 123 ? -4.609 5.98 -9.352 1 87.38 123 LEU B CA 1
ATOM 2321 C C . LEU B 1 123 ? -4.848 6.047 -10.859 1 87.38 123 LEU B C 1
ATOM 2323 O O . LEU B 1 123 ? -3.932 6.348 -11.625 1 87.38 123 LEU B O 1
ATOM 2327 N N . GLY B 1 124 ? -6.039 5.754 -11.242 1 85.25 124 GLY B N 1
ATOM 2328 C CA . GLY B 1 124 ? -6.383 5.828 -12.656 1 85.25 124 GLY B CA 1
ATOM 2329 C C . GLY B 1 124 ? -6.34 4.484 -13.352 1 85.25 124 GLY B C 1
ATOM 2330 O O . GLY B 1 124 ? -6.398 4.414 -14.578 1 85.25 124 GLY B O 1
ATOM 2331 N N . TYR B 1 125 ? -6.203 3.426 -12.594 1 89.81 125 TYR B N 1
ATOM 2332 C CA . TYR B 1 125 ? -6.172 2.094 -13.188 1 89.81 125 TYR B CA 1
ATOM 2333 C C . TYR B 1 125 ? -7.578 1.522 -13.32 1 89.81 125 TYR B C 1
ATOM 2335 O O . TYR B 1 125 ? -8.469 1.857 -12.531 1 89.81 125 TYR B O 1
ATOM 2343 N N . ARG B 1 126 ? -7.629 0.697 -14.336 1 92.25 126 ARG B N 1
ATOM 2344 C CA . ARG B 1 126 ? -8.898 0.012 -14.555 1 92.25 126 ARG B CA 1
ATOM 2345 C C . ARG B 1 126 ? -8.719 -1.501 -14.492 1 92.25 126 ARG B C 1
ATOM 2347 O O . ARG B 1 126 ? -7.738 -2.039 -15.008 1 92.25 126 ARG B O 1
ATOM 2354 N N . GLN B 1 127 ? -9.75 -2.102 -13.914 1 94.5 127 GLN B N 1
ATOM 2355 C CA . GLN B 1 127 ? -9.695 -3.553 -13.773 1 94.5 127 GLN B CA 1
ATOM 2356 C C . GLN B 1 127 ? -9.828 -4.242 -15.125 1 94.5 127 GLN B C 1
ATOM 2358 O O . GLN B 1 127 ? -10.688 -3.877 -15.93 1 94.5 127 GLN B O 1
ATOM 2363 N N . LYS B 1 128 ? -9.055 -5.184 -15.383 1 93.56 128 LYS B N 1
ATOM 2364 C CA . LYS B 1 128 ? -9.117 -5.945 -16.625 1 93.56 128 LYS B CA 1
ATOM 2365 C C . LYS B 1 128 ? -9.734 -7.32 -16.406 1 93.56 128 LYS B C 1
ATOM 2367 O O . LYS B 1 128 ? -10.75 -7.66 -17.016 1 93.56 128 LYS B O 1
ATOM 2372 N N . PHE B 1 129 ? -9.102 -8.102 -15.555 1 95.12 129 PHE B N 1
ATOM 2373 C CA . PHE B 1 129 ? -9.602 -9.438 -15.25 1 95.12 129 PHE B CA 1
ATOM 2374 C C . PHE B 1 129 ? -9.172 -9.875 -13.852 1 95.12 129 PHE B C 1
ATOM 2376 O O . PHE B 1 129 ? -8.32 -9.227 -13.227 1 95.12 129 PHE B O 1
ATOM 2383 N N . GLU B 1 130 ? -9.805 -10.805 -13.289 1 96.94 130 GLU B N 1
ATOM 2384 C CA . GLU B 1 130 ? -9.461 -11.367 -11.984 1 96.94 130 GLU B CA 1
ATOM 2385 C C . GLU B 1 130 ? -9.516 -12.891 -12.008 1 96.94 130 GLU B C 1
ATOM 2387 O O . GLU B 1 130 ? -10.164 -13.484 -12.867 1 96.94 130 GLU B O 1
ATOM 2392 N N . TYR B 1 131 ? -8.828 -13.57 -11.227 1 97 131 TYR B N 1
ATOM 2393 C CA . TYR B 1 131 ? -8.781 -15.023 -11.109 1 97 131 TYR B CA 1
ATOM 2394 C C . TYR B 1 131 ? -8.375 -15.445 -9.703 1 97 131 TYR B C 1
ATOM 2396 O O . TYR B 1 131 ? -8.031 -14.602 -8.867 1 97 131 TYR B O 1
ATOM 2404 N N . TYR B 1 132 ? -8.523 -16.703 -9.445 1 97.69 132 TYR B N 1
ATOM 2405 C CA . TYR B 1 132 ? -8.188 -17.281 -8.141 1 97.69 132 TYR B CA 1
ATOM 2406 C C . TYR B 1 132 ? -7.082 -18.312 -8.273 1 97.69 132 TYR B C 1
ATOM 2408 O O . TYR B 1 132 ? -7.051 -19.078 -9.242 1 97.69 132 TYR B O 1
ATOM 2416 N N . ARG B 1 133 ? -6.191 -18.25 -7.371 1 96.5 133 ARG B N 1
ATOM 2417 C CA . ARG B 1 133 ? -5.082 -19.203 -7.324 1 96.5 133 ARG B CA 1
ATOM 2418 C C . ARG B 1 133 ? -5.137 -20.047 -6.055 1 96.5 133 ARG B C 1
ATOM 2420 O O . ARG B 1 133 ? -5.383 -19.516 -4.965 1 96.5 133 ARG B O 1
ATOM 2427 N N . ARG B 1 134 ? -4.973 -21.312 -6.207 1 95.44 134 ARG B N 1
ATOM 2428 C CA . ARG B 1 134 ? -4.859 -22.25 -5.09 1 95.44 134 ARG B CA 1
ATOM 2429 C C . ARG B 1 134 ? -3.633 -23.141 -5.246 1 95.44 134 ARG B C 1
ATOM 2431 O O . ARG B 1 134 ? -3.418 -23.734 -6.309 1 95.44 134 ARG B O 1
ATOM 2438 N N . GLY B 1 135 ? -2.812 -23.156 -4.211 1 92.88 135 GLY B N 1
ATOM 2439 C CA . GLY B 1 135 ? -1.618 -23.969 -4.312 1 92.88 135 GLY B CA 1
ATOM 2440 C C . GLY B 1 135 ? -0.762 -23.953 -3.062 1 92.88 135 GLY B C 1
ATOM 2441 O O . GLY B 1 135 ? -1.284 -23.875 -1.947 1 92.88 135 GLY B O 1
ATOM 2442 N N . VAL B 1 136 ? 0.537 -24.172 -3.283 1 90.19 136 VAL B N 1
ATOM 2443 C CA . VAL B 1 136 ? 1.487 -24.234 -2.178 1 90.19 136 VAL B CA 1
ATOM 2444 C C . VAL B 1 136 ? 2.646 -23.281 -2.43 1 90.19 136 VAL B C 1
ATOM 2446 O O . VAL B 1 136 ? 3.156 -23.188 -3.549 1 90.19 136 VAL B O 1
ATOM 2449 N N . GLN B 1 137 ? 2.977 -22.625 -1.396 1 92 137 GLN B N 1
ATOM 2450 C CA . GLN B 1 137 ? 4.133 -21.734 -1.438 1 92 137 GLN B CA 1
ATOM 2451 C C . GLN B 1 137 ? 5.301 -22.312 -0.644 1 92 137 GLN B C 1
ATOM 2453 O O . GLN B 1 137 ? 5.109 -22.844 0.455 1 92 137 GLN B O 1
ATOM 2458 N N . PHE B 1 138 ? 6.496 -22.203 -1.211 1 87.88 138 PHE B N 1
ATOM 2459 C CA . PHE B 1 138 ? 7.746 -22.625 -0.588 1 87.88 138 PHE B CA 1
ATOM 2460 C C . PHE B 1 138 ? 8.703 -21.453 -0.452 1 87.88 138 PHE B C 1
ATOM 2462 O O . PHE B 1 138 ? 8.836 -20.641 -1.373 1 87.88 138 PHE B O 1
ATOM 2469 N N . ILE B 1 139 ? 9.328 -21.375 0.684 1 88.81 139 ILE B N 1
ATOM 2470 C CA . ILE B 1 139 ? 10.242 -20.266 0.93 1 88.81 139 ILE B CA 1
ATOM 2471 C C . ILE B 1 139 ? 11.633 -20.797 1.242 1 88.81 139 ILE B C 1
ATOM 2473 O O . ILE B 1 139 ? 11.789 -21.688 2.084 1 88.81 139 ILE B O 1
ATOM 2477 N N . ARG B 1 140 ? 12.578 -20.328 0.499 1 88.5 140 ARG B N 1
ATOM 2478 C CA . ARG B 1 140 ? 13.992 -20.578 0.778 1 88.5 140 ARG B CA 1
ATOM 2479 C C . ARG B 1 140 ? 14.797 -19.281 0.698 1 88.5 140 ARG B C 1
ATOM 2481 O O . ARG B 1 140 ? 15.156 -18.828 -0.394 1 88.5 140 ARG B O 1
ATOM 2488 N N . GLY B 1 141 ? 15.109 -18.75 1.871 1 87.81 141 GLY B N 1
ATOM 2489 C CA . GLY B 1 141 ? 15.742 -17.453 1.863 1 87.81 141 GLY B CA 1
ATOM 2490 C C . GLY B 1 141 ? 14.883 -16.375 1.243 1 87.81 141 GLY B C 1
ATOM 2491 O O . GLY B 1 141 ? 13.742 -16.156 1.667 1 87.81 141 GLY B O 1
ATOM 2492 N N . ALA B 1 142 ? 15.445 -15.734 0.162 1 88.62 142 ALA B N 1
ATOM 2493 C CA . ALA B 1 142 ? 14.742 -14.648 -0.503 1 88.62 142 ALA B CA 1
ATOM 2494 C C . ALA B 1 142 ? 13.914 -15.164 -1.681 1 88.62 142 ALA B C 1
ATOM 2496 O O . ALA B 1 142 ? 13.219 -14.398 -2.346 1 88.62 142 ALA B O 1
ATOM 2497 N N . VAL B 1 143 ? 13.938 -16.438 -1.827 1 91.5 143 VAL B N 1
ATOM 2498 C CA . VAL B 1 143 ? 13.258 -17.016 -2.984 1 91.5 143 VAL B CA 1
ATOM 2499 C C . VAL B 1 143 ? 11.898 -17.578 -2.559 1 91.5 143 VAL B C 1
ATOM 2501 O O . VAL B 1 143 ? 11.812 -18.312 -1.576 1 91.5 143 VAL B O 1
ATOM 2504 N N . ILE B 1 144 ? 10.93 -17.219 -3.178 1 91.69 144 ILE B N 1
ATOM 2505 C CA . ILE B 1 144 ? 9.586 -17.734 -2.979 1 91.69 144 ILE B CA 1
ATOM 2506 C C . ILE B 1 144 ? 9.156 -18.531 -4.207 1 91.69 144 ILE B C 1
ATOM 2508 O O . ILE B 1 144 ? 9.227 -18.031 -5.332 1 91.69 144 ILE B O 1
ATOM 2512 N N . ILE B 1 145 ? 8.789 -19.781 -3.998 1 93 145 ILE B N 1
ATOM 2513 C CA . ILE B 1 145 ? 8.305 -20.641 -5.07 1 93 145 ILE B CA 1
ATOM 2514 C C . ILE B 1 145 ? 6.832 -20.984 -4.828 1 93 145 ILE B C 1
ATOM 2516 O O . ILE B 1 145 ? 6.457 -21.375 -3.721 1 93 145 ILE B O 1
ATOM 2520 N N . GLU B 1 146 ? 6.035 -20.812 -5.824 1 94.31 146 GLU B N 1
ATOM 2521 C CA . GLU B 1 146 ? 4.633 -21.203 -5.715 1 94.31 146 GLU B CA 1
ATOM 2522 C C . GLU B 1 146 ? 4.25 -22.203 -6.812 1 94.31 146 GLU B C 1
ATOM 2524 O O . GLU B 1 146 ? 4.598 -22 -7.98 1 94.31 146 GLU B O 1
ATOM 2529 N N . ILE B 1 147 ? 3.609 -23.234 -6.438 1 93.06 147 ILE B N 1
ATOM 2530 C CA . ILE B 1 147 ? 2.896 -24.125 -7.355 1 93.06 147 ILE B CA 1
ATOM 2531 C C . ILE B 1 147 ? 1.392 -23.969 -7.152 1 93.06 147 ILE B C 1
ATOM 2533 O O . ILE B 1 147 ? 0.889 -24.141 -6.039 1 93.06 147 ILE B O 1
ATOM 2537 N N . PHE B 1 148 ? 0.753 -23.672 -8.234 1 93.94 148 PHE B N 1
ATOM 2538 C CA . PHE B 1 148 ? -0.662 -23.406 -8 1 93.94 148 PHE B CA 1
ATOM 2539 C C . PHE B 1 148 ? -1.475 -23.688 -9.258 1 93.94 148 PHE B C 1
ATOM 2541 O O . PHE B 1 148 ? -0.914 -23.844 -10.344 1 93.94 148 PHE B O 1
ATOM 2548 N N . ARG B 1 149 ? -2.756 -23.828 -9.086 1 93.88 149 ARG B N 1
ATOM 2549 C CA . ARG B 1 149 ? -3.752 -23.891 -10.148 1 93.88 149 ARG B CA 1
ATOM 2550 C C . ARG B 1 149 ? -4.602 -22.625 -10.188 1 93.88 149 ARG B C 1
ATOM 2552 O O . ARG B 1 149 ? -4.75 -21.938 -9.172 1 93.88 149 ARG B O 1
ATOM 2559 N N . VAL B 1 150 ? -5.082 -22.281 -11.438 1 95.38 150 VAL B N 1
ATOM 2560 C CA . VAL B 1 150 ? -5.828 -21.047 -11.641 1 95.38 150 VAL B CA 1
ATOM 2561 C C . VAL B 1 150 ? -7.309 -21.359 -11.844 1 95.38 150 VAL B C 1
ATOM 2563 O O . VAL B 1 150 ? -7.652 -22.281 -12.578 1 95.38 150 VAL B O 1
ATOM 2566 N N . TYR B 1 151 ? -8.172 -20.625 -11.133 1 96.31 151 TYR B N 1
ATOM 2567 C CA . TYR B 1 151 ? -9.617 -20.797 -11.203 1 96.31 151 TYR B CA 1
ATOM 2568 C C . TYR B 1 151 ? -10.305 -19.484 -11.602 1 96.31 151 TYR B C 1
ATOM 2570 O O . TYR B 1 151 ? -9.828 -18.406 -11.266 1 96.31 151 TYR B O 1
ATOM 2578 N N . LYS B 1 152 ? -11.352 -19.594 -12.242 1 95.31 152 LYS B N 1
ATOM 2579 C CA . LYS B 1 152 ? -12.109 -18.406 -12.641 1 95.31 152 LYS B CA 1
ATOM 2580 C C . LYS B 1 152 ? -12.906 -17.844 -11.461 1 95.31 152 LYS B C 1
ATOM 2582 O O . LYS B 1 152 ? -12.938 -16.625 -11.258 1 95.31 152 LYS B O 1
ATOM 2587 N N . ASN B 1 153 ? -13.57 -18.719 -10.781 1 94.81 153 ASN B N 1
ATOM 2588 C CA . ASN B 1 153 ? -14.336 -18.297 -9.609 1 94.81 153 ASN B CA 1
ATOM 2589 C C . ASN B 1 153 ? -13.781 -18.922 -8.328 1 94.81 153 ASN B C 1
ATOM 2591 O O . ASN B 1 153 ? -13.156 -19.984 -8.367 1 94.81 153 ASN B O 1
ATOM 2595 N N . GLU B 1 154 ? -14.016 -18.219 -7.23 1 93.19 154 GLU B N 1
ATOM 2596 C CA . GLU B 1 154 ? -13.477 -18.625 -5.93 1 93.19 154 GLU B CA 1
ATOM 2597 C C . GLU B 1 154 ? -13.898 -20.047 -5.578 1 93.19 154 GLU B C 1
ATOM 2599 O O . GLU B 1 154 ? -13.102 -20.812 -5.023 1 93.19 154 GLU B O 1
ATOM 2604 N N . LYS B 1 155 ? -15.133 -20.453 -5.93 1 94.12 155 LYS B N 1
ATOM 2605 C CA . LYS B 1 155 ? -15.688 -21.719 -5.465 1 94.12 155 LYS B CA 1
ATOM 2606 C C . LYS B 1 155 ? -15.562 -22.797 -6.535 1 94.12 155 LYS B C 1
ATOM 2608 O O . LYS B 1 155 ? -16.062 -23.906 -6.363 1 94.12 155 LYS B O 1
ATOM 2613 N N . ASP B 1 156 ? -14.914 -22.438 -7.645 1 93.12 156 ASP B N 1
ATOM 2614 C CA . ASP B 1 156 ? -14.758 -23.438 -8.703 1 93.12 156 ASP B CA 1
ATOM 2615 C C . ASP B 1 156 ? -13.961 -24.641 -8.211 1 93.12 156 ASP B C 1
ATOM 2617 O O . ASP B 1 156 ? -12.984 -24.484 -7.484 1 93.12 156 ASP B O 1
ATOM 2621 N N . GLU B 1 157 ? -14.344 -25.812 -8.508 1 91.81 157 GLU B N 1
ATOM 2622 C CA . GLU B 1 157 ? -13.648 -27.031 -8.141 1 91.81 157 GLU B CA 1
ATOM 2623 C C . GLU B 1 157 ? -12.602 -27.406 -9.188 1 91.81 157 GLU B C 1
ATOM 2625 O O . GLU B 1 157 ? -11.602 -28.062 -8.875 1 91.81 157 GLU B O 1
ATOM 2630 N N . GLU B 1 158 ? -12.828 -27.031 -10.43 1 91.25 158 GLU B N 1
ATOM 2631 C CA . GLU B 1 158 ? -11.906 -2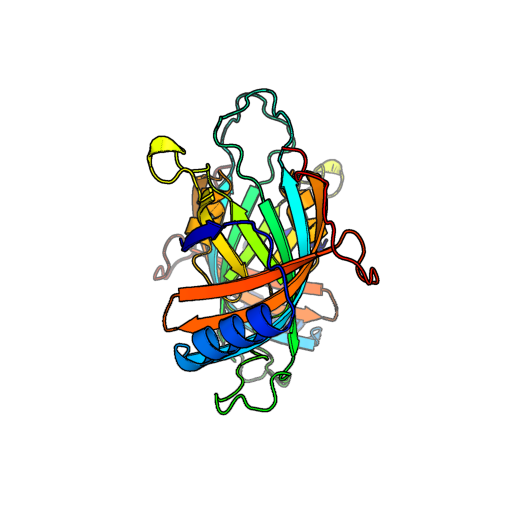7.344 -11.516 1 91.25 158 GLU B CA 1
ATOM 2632 C C . GLU B 1 158 ? -11.125 -26.109 -11.945 1 91.25 158 GLU B C 1
ATOM 2634 O O . GLU B 1 158 ? -11.703 -25.031 -12.133 1 91.25 158 GLU B O 1
ATOM 2639 N N . PRO B 1 159 ? -9.82 -26.312 -12.055 1 92.12 159 PRO B N 1
ATOM 2640 C CA . PRO B 1 159 ? -9.016 -25.188 -12.539 1 92.12 159 PRO B CA 1
ATOM 2641 C C . PRO B 1 159 ? -9.305 -24.844 -13.992 1 92.12 159 PRO B C 1
ATOM 2643 O O . PRO B 1 159 ? -9.93 -25.625 -14.711 1 92.12 159 PRO B O 1
ATOM 2646 N N . ILE B 1 160 ? -8.922 -23.609 -14.336 1 85 160 ILE B N 1
ATOM 2647 C CA . ILE B 1 160 ? -9.031 -23.219 -15.734 1 85 160 ILE B CA 1
ATOM 2648 C C . ILE B 1 160 ? -8.055 -24.031 -16.578 1 85 160 ILE B C 1
ATOM 2650 O O . ILE B 1 160 ? -6.871 -24.125 -16.25 1 85 160 ILE B O 1
ATOM 2654 N N . THR B 1 161 ? -8.383 -24.984 -17.219 1 70.12 161 THR B N 1
ATOM 2655 C CA . THR B 1 161 ? -7.484 -25.781 -18.062 1 70.12 161 THR B CA 1
ATOM 2656 C C . THR B 1 161 ? -7.098 -25 -19.312 1 70.12 161 THR B C 1
ATOM 2658 O O . THR B 1 161 ? -5.93 -24.984 -19.703 1 70.12 161 THR B O 1
ATOM 2661 N N . ASP B 1 162 ? -7.941 -24.906 -20.406 1 55.09 162 ASP B N 1
ATOM 2662 C CA . ASP B 1 162 ? -7.645 -24.547 -21.781 1 55.09 162 ASP B CA 1
ATOM 2663 C C . ASP B 1 162 ? -7.289 -23.062 -21.906 1 55.09 162 ASP B C 1
ATOM 2665 O O . ASP B 1 162 ? -6.965 -22.594 -23 1 55.09 162 ASP B O 1
ATOM 2669 N N . GLN B 1 163 ? -7.945 -22.016 -21.172 1 49.41 163 GLN B N 1
ATOM 2670 C CA . GLN B 1 163 ? -7.984 -20.703 -21.797 1 49.41 163 GLN B CA 1
ATOM 2671 C C . GLN B 1 163 ? -6.684 -19.938 -21.562 1 49.41 163 GLN B C 1
ATOM 2673 O O . GLN B 1 163 ? -6.207 -19.859 -20.422 1 49.41 163 GLN B O 1
ATOM 2678 N N . LYS B 1 164 ? -5.723 -19.891 -22.53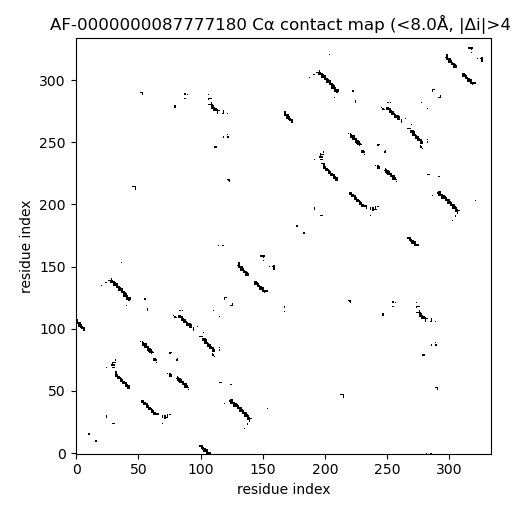1 1 44.06 164 LYS B N 1
ATOM 2679 C CA . LYS B 1 164 ? -4.617 -18.938 -22.594 1 44.06 164 LYS B CA 1
ATOM 2680 C C . LYS B 1 164 ? -4.969 -17.625 -21.891 1 44.06 164 LYS B C 1
ATOM 2682 O O . LYS B 1 164 ? -5.973 -17 -22.203 1 44.06 164 LYS B O 1
ATOM 2687 N N . PRO B 1 165 ? -4.668 -17.297 -20.734 1 39.25 165 PRO B N 1
ATOM 2688 C CA . PRO B 1 165 ? -5.004 -15.969 -20.234 1 39.25 165 PRO B CA 1
ATOM 2689 C C . PRO B 1 165 ? -4.902 -14.891 -21.312 1 39.25 165 PRO B C 1
ATOM 2691 O O . PRO B 1 165 ? -3.92 -14.859 -22.062 1 39.25 165 PRO B O 1
ATOM 2694 N N . THR B 1 166 ? -6.09 -14.508 -21.984 1 31.06 166 THR B N 1
ATOM 2695 C CA . THR B 1 166 ? -6.07 -13.539 -23.062 1 31.06 166 THR B CA 1
ATOM 2696 C C . THR B 1 166 ? -5.141 -12.375 -22.734 1 31.06 166 THR B C 1
ATOM 2698 O O . THR B 1 166 ? -5.301 -11.719 -21.703 1 31.06 166 THR B O 1
ATOM 2701 N N . SER B 1 167 ? -3.869 -12.164 -23.312 1 26.8 167 SER B N 1
ATOM 2702 C CA . SER B 1 167 ? -3.125 -10.906 -23.375 1 26.8 167 SER B CA 1
ATOM 2703 C C . SER B 1 167 ? -4.039 -9.742 -23.734 1 26.8 167 SER B C 1
ATOM 2705 O O . SER B 1 167 ? -4.922 -9.875 -24.578 1 26.8 167 SER B O 1
#

Radius of gyration: 23.53 Å; Cα contacts (8 Å, |Δi|>4): 678; chains: 2; bounding box: 34×73×57 Å

Nearest PDB structures (foldseek):
  4h63-assembly1_R  TM=6.359E-01  e=6.046E-07  Schizosaccharomyces pombe 972h-
  7ena-assembly1_r  TM=6.818E-01  e=5.039E-06  Homo sapiens
  5u0p-assembly1_R  TM=6.235E-01  e=1.846E-06  Schizosaccharomyces pombe
  6w1s-assembly1_M  TM=6.875E-01  e=2.801E-04  Mus musculus
  6tzk-assembly1_A  TM=1.509E-01  e=6.818E+00  Escherichia coli K-12

Solvent-accessible surface area (backbone atoms only — not comparable to full-atom values): 18622 Å² total; per-residue (Å²): 123,45,78,44,76,46,72,84,82,84,77,91,44,68,67,57,48,52,52,52,53,52,54,49,53,74,69,28,66,32,68,32,33,36,43,30,44,39,36,35,28,34,59,62,84,39,88,61,64,53,88,70,69,39,37,34,34,42,33,40,29,48,45,41,81,52,61,79,86,55,81,36,81,74,64,45,74,39,60,78,76,22,43,38,30,41,30,40,38,48,69,69,51,71,44,94,78,36,75,75,40,53,34,26,47,29,30,61,34,22,34,79,50,72,55,65,68,60,38,45,41,56,68,51,37,38,79,73,55,63,35,22,39,44,38,40,37,32,30,42,90,92,44,75,46,75,51,68,46,45,19,74,44,88,82,55,87,62,57,64,77,82,76,69,77,84,127,126,46,78,45,76,45,72,86,84,84,76,93,42,69,68,56,49,51,50,52,52,51,54,49,52,72,68,29,66,33,64,30,33,36,43,30,44,38,37,36,27,33,60,63,84,39,87,62,60,52,89,67,69,37,38,34,35,42,33,41,28,47,48,42,77,57,58,77,87,56,82,36,79,69,65,46,74,38,60,79,76,22,42,38,30,41,29,40,38,47,70,70,51,69,44,91,79,35,75,77,40,52,34,26,46,30,29,60,35,22,35,79,51,72,54,66,68,60,38,44,42,57,69,52,36,38,81,73,53,62,36,22,39,42,36,40,38,33,31,44,89,93,46,75,46,73,51,68,46,47,19,72,44,88,82,54,87,62,57,63,77,81,76,69,80,80,128

Secondary structure (DSSP, 8-state):
-EEEEE-------HHHHHHHHHHHHHT-SEEEEEEEEEEEEE----SS--TT--EEEEEEEEEE---TT--S---TT-TTTSEEEEEEE-PPPPGGG-TT-EEEEEEEEEE-SS-HHHHHHHTT-EEEEEEEEEEEEEEETTEEEEEEEEESSTT-SS---S-----/-EEEEE-------HHHHHHHHHHHHHT-SEEEEEEEEEEEEE----SS--TT--EEEEEEEEEE---TT--S---TT-TTTSEEEEEEE-PPPPGGG-TT-EEEEEEEEEE-SS-HHHHHHHTT-EEEEEEEEEEEEEEETTEEEEEEEEESSTT-SS---S-----

Organism: NCBI:txid27350

pLDDT: mean 83.55, std 15.61, range [26.8, 98.19]

Foldseek 3Di:
DDKDKDFDDDDPDPVSVVVVVVVLLVVFLFKWKKKKKKWKKWLPPPVPPPVFTWIKMKMAMQTDPDDVVRPHPCPSVVQQRHGIKMKTWGDWDDCVVPVRITMTDMDIGRDDDDDVVVVCVVVNIDIDAMWMWTFMWGHHPPDIDTDTFIPRDRPDPDGDDPDPPPD/DDKDKDFDDDDPDPVSVVVVVVVLLVVFLFKWKKKKKKWKKWLPPPVPPPVFTWIKMKMAMQTDRPDVVRPRPCPSVVQQRHGIKMKTWGDWDDCVVPVRMTMTDMDIGRDDDDDVVVVCVVVNIDIDAMWMWTFMWGHHPPDIDTDTFIPRDRPDPDGDDPDPPDD